Protein AF-0000000068140522 (afdb_homodimer)

Radius of gyration: 23.87 Å; Cα contacts (8 Å, |Δi|>4): 760; chains: 2; bounding box: 73×84×57 Å

Structure (mmCIF, N/CA/C/O backbone):
data_AF-0000000068140522-model_v1
#
loop_
_entity.id
_entity.type
_entity.pdbx_description
1 polymer 'Lipocalin/cytosolic fatty-acid binding domain-containing protein'
#
loop_
_atom_site.group_PDB
_atom_site.id
_atom_site.type_symbol
_atom_site.label_atom_id
_atom_site.label_alt_id
_atom_site.label_comp_id
_atom_site.label_asym_id
_atom_site.label_entity_id
_atom_site.label_seq_id
_atom_site.pdbx_PDB_ins_code
_atom_site.Cartn_x
_atom_site.Cartn_y
_atom_site.Cartn_z
_atom_site.occupancy
_atom_site.B_iso_or_equiv
_atom_site.auth_seq_id
_atom_site.auth_comp_id
_atom_site.auth_asym_id
_atom_site.auth_atom_id
_atom_site.pdbx_PDB_model_num
ATOM 1 N N . MET A 1 1 ? 45.125 28.578 33.656 1 30.78 1 MET A N 1
ATOM 2 C CA . MET A 1 1 ? 43.656 28.406 33.562 1 30.78 1 MET A CA 1
ATOM 3 C C . MET A 1 1 ? 43.281 27.953 32.156 1 30.78 1 MET A C 1
ATOM 5 O O . MET A 1 1 ? 43.344 28.734 31.203 1 30.78 1 MET A O 1
ATOM 9 N N . GLN A 1 2 ? 43.562 26.703 31.703 1 34.25 2 GLN A N 1
ATOM 10 C CA . GLN A 1 2 ? 43.406 26.047 30.422 1 34.25 2 GLN A CA 1
ATOM 11 C C . GLN A 1 2 ? 41.938 25.938 30.016 1 34.25 2 GLN A C 1
ATOM 13 O O . GLN A 1 2 ? 41.125 25.422 30.781 1 34.25 2 GLN A O 1
ATOM 18 N N . CYS A 1 3 ? 41.375 26.875 29.25 1 32.59 3 CYS A N 1
ATOM 19 C CA . CYS A 1 3 ? 40.062 27.016 28.641 1 32.59 3 CYS A CA 1
ATOM 20 C C . CYS A 1 3 ? 39.656 25.734 27.906 1 32.59 3 CYS A C 1
ATOM 22 O O . CYS A 1 3 ? 40.25 25.391 26.891 1 32.59 3 CYS A O 1
ATOM 24 N N . LEU A 1 4 ? 39.344 24.672 28.578 1 36.41 4 LEU A N 1
ATOM 25 C CA . LEU A 1 4 ? 38.688 23.5 28 1 36.41 4 LEU A CA 1
ATOM 26 C C . LEU A 1 4 ? 37.5 23.891 27.141 1 36.41 4 LEU A C 1
ATOM 28 O O . LEU A 1 4 ? 36.5 24.359 27.656 1 36.41 4 LEU A O 1
ATOM 32 N N . LEU A 1 5 ? 37.688 24.438 25.969 1 33.53 5 LEU A N 1
ATOM 33 C CA . LEU A 1 5 ? 36.656 24.656 24.953 1 33.53 5 LEU A CA 1
ATOM 34 C C . LEU A 1 5 ? 35.844 23.391 24.734 1 33.53 5 LEU A C 1
ATOM 36 O O . LEU A 1 5 ? 36.344 22.375 24.234 1 33.53 5 LEU A O 1
ATOM 40 N N . LEU A 1 6 ? 35.125 22.906 25.688 1 35.41 6 LEU A N 1
ATOM 41 C CA . LEU A 1 6 ? 34.094 21.922 25.406 1 35.41 6 LEU A CA 1
ATOM 42 C C . LEU A 1 6 ? 33.281 22.312 24.188 1 35.41 6 LEU A C 1
ATOM 44 O O . LEU A 1 6 ? 32.531 23.297 24.219 1 35.41 6 LEU A O 1
ATOM 48 N N . THR A 1 7 ? 33.781 22.203 23 1 33.88 7 THR A N 1
ATOM 49 C CA . THR A 1 7 ? 32.969 22.234 21.766 1 33.88 7 THR A CA 1
ATOM 50 C C . THR A 1 7 ? 31.766 21.328 21.875 1 33.88 7 THR A C 1
ATOM 52 O O . THR A 1 7 ? 31.906 20.109 21.938 1 33.88 7 THR A O 1
ATOM 55 N N . LEU A 1 8 ? 30.844 21.688 22.766 1 36.38 8 LEU A N 1
ATOM 56 C CA . LEU A 1 8 ? 29.547 21.031 22.625 1 36.38 8 LEU A CA 1
ATOM 57 C C . LEU A 1 8 ? 29.141 20.922 21.172 1 36.38 8 LEU A C 1
ATOM 59 O O . LEU A 1 8 ? 28.891 21.938 20.5 1 36.38 8 LEU A O 1
ATOM 63 N N . GLY A 1 9 ? 29.75 20.047 20.391 1 33.78 9 GLY A N 1
ATOM 64 C CA . GLY A 1 9 ? 29.203 19.719 19.094 1 33.78 9 GLY A CA 1
ATOM 65 C C . GLY A 1 9 ? 27.688 19.656 19.078 1 33.78 9 GLY A C 1
ATOM 66 O O . GLY A 1 9 ? 27.094 18.766 19.703 1 33.78 9 GLY A O 1
ATOM 67 N N . VAL A 1 10 ? 26.984 20.75 19.125 1 36.78 10 VAL A N 1
ATOM 68 C CA . VAL A 1 10 ? 25.547 20.75 18.875 1 36.78 10 VAL A CA 1
ATOM 69 C C . VAL A 1 10 ? 25.234 19.797 17.703 1 36.78 10 VAL A C 1
ATOM 71 O O . VAL A 1 10 ? 25.641 20.047 16.578 1 36.78 10 VAL A O 1
ATOM 74 N N . ALA A 1 11 ? 25.344 18.594 17.891 1 35.19 11 ALA A N 1
ATOM 75 C CA . ALA A 1 11 ? 24.781 17.703 16.891 1 35.19 11 ALA A CA 1
ATOM 76 C C . ALA A 1 11 ? 23.438 18.219 16.375 1 35.19 11 ALA A C 1
ATOM 78 O O . ALA A 1 11 ? 22.453 18.266 17.125 1 35.19 11 ALA A O 1
ATOM 79 N N . LEU A 1 12 ? 23.406 19.234 15.523 1 35 12 LEU A N 1
ATOM 80 C CA . LEU A 1 12 ? 22.203 19.547 14.758 1 35 12 LEU A CA 1
ATOM 81 C C . LEU A 1 12 ? 21.516 18.281 14.281 1 35 12 LEU A C 1
ATOM 83 O O . LEU A 1 12 ? 22.094 17.531 13.477 1 35 12 LEU A O 1
ATOM 87 N N . ILE A 1 13 ? 21.141 17.547 15.141 1 35.38 13 ILE A N 1
ATOM 88 C CA . ILE A 1 13 ? 20.281 16.422 14.742 1 35.38 13 ILE A CA 1
ATOM 89 C C . ILE A 1 13 ? 19.469 16.828 13.516 1 35.38 13 ILE A C 1
ATOM 91 O O . ILE A 1 13 ? 18.594 17.688 13.602 1 35.38 13 ILE A O 1
ATOM 95 N N . CYS A 1 14 ? 20.125 17.031 12.312 1 36.78 14 CYS A N 1
ATOM 96 C CA . CYS A 1 14 ? 19.547 17.266 10.992 1 36.78 14 CYS A CA 1
ATOM 97 C C . CYS A 1 14 ? 18.328 16.375 10.75 1 36.78 14 CYS A C 1
ATOM 99 O O . CYS A 1 14 ? 18.469 15.164 10.555 1 36.78 14 CYS A O 1
ATOM 101 N N . GLY A 1 15 ? 17.391 16.297 11.539 1 38.5 15 GLY A N 1
ATOM 102 C CA . GLY A 1 15 ? 16.172 15.664 11.055 1 38.5 15 GLY A CA 1
ATOM 103 C C . GLY A 1 15 ? 16.016 15.734 9.555 1 38.5 15 GLY A C 1
ATOM 104 O O . GLY A 1 15 ? 16.891 16.266 8.859 1 38.5 15 GLY A O 1
ATOM 105 N N . ILE A 1 16 ? 15.133 14.875 8.805 1 44.62 16 ILE A N 1
ATOM 106 C CA . ILE A 1 16 ? 14.914 14.992 7.371 1 44.62 16 ILE A CA 1
ATOM 107 C C . ILE A 1 16 ? 14.93 16.469 6.965 1 44.62 16 ILE A C 1
ATOM 109 O O . ILE A 1 16 ? 13.945 17.172 7.148 1 44.62 16 ILE A O 1
ATOM 113 N N . TRP A 1 17 ? 15.805 17.391 7.473 1 44.22 17 TRP A N 1
ATOM 114 C CA . TRP A 1 17 ? 16.094 18.812 7.316 1 44.22 17 TRP A CA 1
ATOM 115 C C . TRP A 1 17 ? 15.688 19.297 5.926 1 44.22 17 TRP A C 1
ATOM 117 O O . TRP A 1 17 ? 15.297 20.453 5.754 1 44.22 17 TRP A O 1
ATOM 127 N N . ALA A 1 18 ? 16.297 18.688 4.898 1 46.59 18 ALA A N 1
ATOM 128 C CA . ALA A 1 18 ? 16.281 19.312 3.574 1 46.59 18 ALA A CA 1
ATOM 129 C C . ALA A 1 18 ? 14.875 19.344 2.994 1 46.59 18 ALA A C 1
ATOM 131 O O . ALA A 1 18 ? 14.586 18.656 2.008 1 46.59 18 ALA A O 1
ATOM 132 N N . ILE A 1 19 ? 13.812 18.734 3.611 1 47.41 19 ILE A N 1
ATOM 133 C CA . ILE A 1 19 ? 12.617 19.141 2.887 1 47.41 19 ILE A CA 1
ATOM 134 C C . ILE A 1 19 ? 12.664 20.641 2.586 1 47.41 19 ILE A C 1
ATOM 136 O O . ILE A 1 19 ? 12.438 21.453 3.475 1 47.41 19 ILE A O 1
ATOM 140 N N . ASP A 1 20 ? 13.961 21.109 2.137 1 43.31 20 ASP A N 1
ATOM 141 C CA . ASP A 1 20 ? 13.984 22.484 1.669 1 43.31 20 ASP A CA 1
ATOM 142 C C . ASP A 1 20 ? 12.656 22.875 1.021 1 43.31 20 ASP A C 1
ATOM 144 O O . ASP A 1 20 ? 12.086 22.094 0.249 1 43.31 20 ASP A O 1
ATOM 148 N N . SER A 1 21 ? 11.922 23.609 1.729 1 41.91 21 SER A N 1
ATOM 149 C CA . SER A 1 21 ? 10.68 24.188 1.227 1 41.91 21 SER A CA 1
ATOM 150 C C . SER A 1 21 ? 10.766 24.453 -0.273 1 41.91 21 SER A C 1
ATOM 152 O O . SER A 1 21 ? 11.555 25.281 -0.721 1 41.91 21 SER A O 1
ATOM 154 N N . PRO A 1 22 ? 10.75 23.594 -1.212 1 37.22 22 PRO A N 1
ATOM 155 C CA . PRO A 1 22 ? 10.719 24.25 -2.521 1 37.22 22 PRO A CA 1
ATOM 156 C C . PRO A 1 22 ? 10.078 25.641 -2.467 1 37.22 22 PRO A C 1
ATOM 158 O O . PRO A 1 22 ? 9.312 25.938 -1.547 1 37.22 22 PRO A O 1
ATOM 161 N N . GLN A 1 23 ? 10.445 26.547 -3.541 1 38.31 23 GLN A N 1
ATOM 162 C CA . GLN A 1 23 ? 10.031 27.922 -3.75 1 38.31 23 GLN A CA 1
ATOM 163 C C . GLN A 1 23 ? 8.586 28.141 -3.312 1 38.31 23 GLN A C 1
ATOM 165 O O . GLN A 1 23 ? 8.289 29.062 -2.553 1 38.31 23 GLN A O 1
ATOM 170 N N . THR A 1 24 ? 7.617 27.922 -4.398 1 37.47 24 THR A N 1
ATOM 171 C CA . THR A 1 24 ? 6.316 28.578 -4.465 1 37.47 24 THR A CA 1
ATOM 172 C C . THR A 1 24 ? 5.391 28.047 -3.367 1 37.47 24 THR A C 1
ATOM 174 O O . THR A 1 24 ? 4.488 27.266 -3.637 1 37.47 24 THR A O 1
ATOM 177 N N . MET A 1 25 ? 5.867 27.297 -2.523 1 46.06 25 MET A N 1
ATOM 178 C CA . MET A 1 25 ? 4.938 26.844 -1.49 1 46.06 25 MET A CA 1
ATOM 179 C C . MET A 1 25 ? 4.16 28.031 -0.913 1 46.06 25 MET A C 1
ATOM 181 O O . MET A 1 25 ? 4.738 28.891 -0.252 1 46.06 25 MET A O 1
ATOM 185 N N . GLN A 1 26 ? 3.416 28.531 -1.684 1 46.69 26 GLN A N 1
ATOM 186 C CA . GLN A 1 26 ? 2.545 29.609 -1.209 1 46.69 26 GLN A CA 1
ATOM 187 C C . GLN A 1 26 ? 2.102 29.359 0.23 1 46.69 26 GLN A C 1
ATOM 189 O O . GLN A 1 26 ? 1.994 28.203 0.663 1 46.69 26 GLN A O 1
ATOM 194 N N . ASP A 1 27 ? 2.346 30.25 1.109 1 52.75 27 ASP A N 1
ATOM 195 C CA . ASP A 1 27 ? 1.835 30.344 2.475 1 52.75 27 ASP A CA 1
ATOM 196 C C . ASP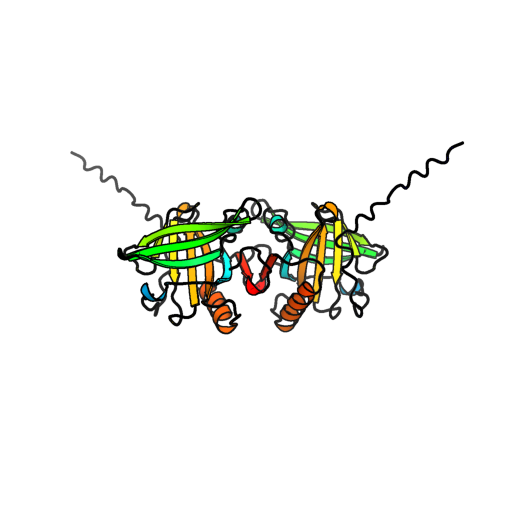 A 1 27 ? 0.508 29.594 2.615 1 52.75 27 ASP A C 1
ATOM 198 O O . ASP A 1 27 ? -0.457 29.906 1.909 1 52.75 27 ASP A O 1
ATOM 202 N N . VAL A 1 28 ? 0.642 28.234 2.908 1 58.88 28 VAL A N 1
ATOM 203 C CA . VAL A 1 28 ? -0.628 27.609 3.258 1 58.88 28 VAL A CA 1
ATOM 204 C C . VAL A 1 28 ? -1.441 28.547 4.145 1 58.88 28 VAL A C 1
ATOM 206 O O . VAL A 1 28 ? -0.949 29.016 5.168 1 58.88 28 VAL A O 1
ATOM 209 N N . GLU A 1 29 ? -2.412 29.188 3.535 1 70.56 29 GLU A N 1
ATOM 210 C CA . GLU A 1 29 ? -3.322 29.953 4.383 1 70.56 29 GLU A CA 1
ATOM 211 C C . GLU A 1 29 ? -4.074 29.031 5.344 1 70.56 29 GLU A C 1
ATOM 213 O O . GLU A 1 29 ? -4.984 28.312 4.938 1 70.56 29 GLU A O 1
ATOM 218 N N . LEU A 1 30 ? -3.734 29.031 6.629 1 76.38 30 LEU A N 1
ATOM 219 C CA . LEU A 1 30 ? -4.203 28.109 7.664 1 76.38 30 LEU A CA 1
ATOM 220 C C . LEU A 1 30 ? -5.727 28.094 7.715 1 76.38 30 LEU A C 1
ATOM 222 O O . LEU A 1 30 ? -6.328 27.016 7.82 1 76.38 30 LEU A O 1
ATOM 226 N N . PRO A 1 31 ? -6.34 29.297 7.48 1 75.94 31 PRO A N 1
ATOM 227 C CA . PRO A 1 31 ? -7.801 29.25 7.605 1 75.94 31 PRO A CA 1
ATOM 228 C C . PRO A 1 31 ? -8.461 28.422 6.512 1 75.94 31 PRO A C 1
ATOM 230 O O . PRO A 1 31 ? -9.539 27.859 6.723 1 75.94 31 PRO A O 1
ATOM 233 N N . LYS A 1 32 ? -7.832 28.25 5.426 1 81.31 32 LYS A N 1
ATOM 234 C CA . LYS A 1 32 ? -8.422 27.516 4.312 1 81.31 32 LYS A CA 1
ATOM 235 C C . LYS A 1 32 ? -8.312 26 4.539 1 81.31 32 LYS A C 1
ATOM 237 O O . LYS A 1 32 ? -8.969 25.219 3.85 1 81.31 32 LYS A O 1
ATOM 242 N N . LEU A 1 33 ? -7.625 25.609 5.559 1 87.44 33 LEU A N 1
ATOM 243 C CA . LEU A 1 33 ? -7.398 24.188 5.836 1 87.44 33 LEU A CA 1
ATOM 244 C C . LEU A 1 33 ? -8.547 23.609 6.648 1 87.44 33 LEU A C 1
ATOM 246 O O . LEU A 1 33 ? -8.711 22.391 6.719 1 87.44 33 LEU A O 1
ATOM 250 N N . ALA A 1 34 ? -9.336 24.516 7.129 1 91.25 34 ALA A N 1
ATOM 251 C CA . ALA A 1 34 ? -10.398 24.062 8.031 1 91.25 34 ALA A CA 1
ATOM 252 C C . ALA A 1 34 ? -11.43 23.219 7.285 1 91.25 34 ALA A C 1
ATOM 254 O O . ALA A 1 34 ? -11.828 23.562 6.172 1 91.25 34 ALA A O 1
ATOM 255 N N . GLY A 1 35 ? -11.875 22.141 7.977 1 92.5 35 GLY A N 1
ATOM 256 C CA . GLY A 1 35 ? -12.969 21.359 7.426 1 92.5 35 GLY A CA 1
ATOM 257 C C . GLY A 1 35 ? -12.602 19.906 7.195 1 92.5 35 GLY A C 1
ATOM 258 O O . GLY A 1 35 ? -11.656 19.391 7.801 1 92.5 35 GLY A O 1
ATOM 259 N N . THR A 1 36 ? -13.445 19.297 6.398 1 93.69 36 THR A N 1
ATOM 260 C CA . THR A 1 36 ? -13.352 17.859 6.176 1 93.69 36 THR A CA 1
ATOM 261 C C . THR A 1 36 ? -12.344 17.547 5.074 1 93.69 36 THR A C 1
ATOM 263 O O . THR A 1 36 ? -12.266 18.266 4.074 1 93.69 36 THR A O 1
ATOM 266 N N . TRP A 1 37 ? -11.672 16.484 5.289 1 93.5 37 TRP A N 1
ATOM 267 C CA . TRP A 1 37 ? -10.688 16 4.324 1 93.5 37 TRP A CA 1
ATOM 268 C C . TRP A 1 37 ? -10.805 14.492 4.133 1 93.5 37 TRP A C 1
ATOM 270 O O . TRP A 1 37 ? -11.328 13.789 5 1 93.5 37 TRP A O 1
ATOM 280 N N . HIS A 1 38 ? -10.328 14 2.969 1 94.88 38 HIS A N 1
ATOM 281 C CA . HIS A 1 38 ? -10.312 12.586 2.631 1 94.88 38 HIS A CA 1
ATOM 282 C C . HIS A 1 38 ? -8.93 12.141 2.184 1 94.88 38 HIS A C 1
ATOM 284 O O . HIS A 1 38 ? -8.312 12.773 1.321 1 94.88 38 HIS A O 1
ATOM 290 N N . SER A 1 39 ? -8.453 11.062 2.775 1 95.38 39 SER A N 1
ATOM 291 C CA . SER A 1 39 ? -7.176 10.492 2.352 1 95.38 39 SER A CA 1
ATOM 292 C C . SER A 1 39 ? -7.312 9.75 1.03 1 95.38 39 SER A C 1
ATOM 294 O O . SER A 1 39 ? -8.102 8.805 0.922 1 95.38 39 SER A O 1
ATOM 296 N N . MET A 1 40 ? -6.531 10.156 0.05 1 96 40 MET A N 1
ATOM 297 C CA . MET A 1 40 ? -6.676 9.594 -1.289 1 96 40 MET A CA 1
ATOM 298 C C . MET A 1 40 ? -5.516 8.656 -1.619 1 96 40 MET A C 1
ATOM 300 O O . MET A 1 40 ? -5.672 7.711 -2.391 1 96 40 MET A O 1
ATOM 304 N N . ALA A 1 41 ? -4.352 8.906 -1.08 1 97.06 41 ALA A N 1
ATOM 305 C CA . ALA A 1 41 ? -3.145 8.094 -1.241 1 97.06 41 ALA A CA 1
ATOM 306 C C . ALA A 1 41 ? -2.178 8.32 -0.082 1 97.06 41 ALA A C 1
ATOM 308 O O . ALA A 1 41 ? -2.271 9.32 0.629 1 97.06 41 ALA A O 1
ATOM 309 N N . MET A 1 42 ? -1.27 7.383 0.119 1 97.44 42 MET A N 1
ATOM 310 C CA . MET A 1 42 ? -0.25 7.484 1.159 1 97.44 42 MET A CA 1
ATOM 311 C C . MET A 1 42 ? 1.07 6.883 0.688 1 97.44 42 MET A C 1
ATOM 313 O O . MET A 1 42 ? 1.086 6.012 -0.183 1 97.44 42 MET A O 1
ATOM 317 N N . ALA A 1 43 ? 2.107 7.363 1.257 1 97.56 43 ALA A N 1
ATOM 318 C CA . ALA A 1 43 ? 3.443 6.844 0.974 1 97.56 43 ALA A CA 1
ATOM 319 C C . ALA A 1 43 ? 4.332 6.906 2.213 1 97.56 43 ALA A C 1
ATOM 321 O O . ALA A 1 43 ? 4.105 7.727 3.105 1 97.56 43 ALA A O 1
ATOM 322 N N . ALA A 1 44 ? 5.258 6.035 2.275 1 97 44 ALA A N 1
ATOM 323 C CA . ALA A 1 44 ? 6.148 6.035 3.432 1 97 44 ALA A CA 1
ATOM 324 C C . ALA A 1 44 ? 7.551 5.57 3.043 1 97 44 ALA A C 1
ATOM 326 O O . ALA A 1 44 ? 7.715 4.824 2.074 1 97 44 ALA A O 1
ATOM 327 N N . SER A 1 45 ? 8.484 5.973 3.877 1 95.25 45 SER A N 1
ATOM 328 C CA . SER A 1 45 ? 9.891 5.684 3.619 1 95.25 45 SER A CA 1
ATOM 329 C C . SER A 1 45 ? 10.266 4.285 4.094 1 95.25 45 SER A C 1
ATOM 331 O O . SER A 1 45 ? 11.305 3.752 3.711 1 95.25 45 SER A O 1
ATOM 333 N N . ASP A 1 46 ? 9.391 3.795 4.992 1 92.69 46 ASP A N 1
ATOM 334 C CA . ASP A 1 46 ? 9.703 2.512 5.609 1 92.69 46 ASP A CA 1
ATOM 335 C C . ASP A 1 46 ? 8.438 1.702 5.875 1 92.69 46 ASP A C 1
ATOM 337 O O . ASP A 1 46 ? 7.395 2.268 6.211 1 92.69 46 ASP A O 1
ATOM 341 N N . PHE A 1 47 ? 8.609 0.386 5.836 1 92.56 47 PHE A N 1
ATOM 342 C CA . PHE A 1 47 ? 7.457 -0.482 6.051 1 92.56 47 PHE A CA 1
ATOM 343 C C . PHE A 1 47 ? 7.023 -0.454 7.512 1 92.56 47 PHE A C 1
ATOM 345 O O . PHE A 1 47 ? 5.883 -0.801 7.832 1 92.56 47 PHE A O 1
ATOM 352 N N . SER A 1 48 ? 7.961 -0.066 8.406 1 91.94 48 SER A N 1
ATOM 353 C CA . SER A 1 48 ? 7.602 0.024 9.82 1 91.94 48 SER A CA 1
ATOM 354 C C . SER A 1 48 ? 6.465 1.017 10.039 1 91.94 48 SER A C 1
ATOM 356 O O . SER A 1 48 ? 5.77 0.956 11.055 1 91.94 48 SER A O 1
ATOM 358 N N . LEU A 1 49 ? 6.238 1.923 9.125 1 95 49 LEU A N 1
ATOM 359 C CA . LEU A 1 49 ? 5.203 2.947 9.227 1 95 49 LEU A CA 1
ATOM 360 C C . LEU A 1 49 ? 3.846 2.391 8.805 1 95 49 LEU A C 1
ATOM 362 O O . LEU A 1 49 ? 2.871 3.137 8.695 1 95 49 LEU A O 1
ATOM 366 N N . LEU A 1 50 ? 3.756 1.061 8.602 1 94.62 50 LEU A N 1
ATOM 367 C CA . LEU A 1 50 ? 2.504 0.411 8.227 1 94.62 50 LEU A CA 1
ATOM 368 C C . LEU A 1 50 ? 2.305 -0.876 9.016 1 94.62 50 LEU A C 1
ATOM 370 O O . LEU A 1 50 ? 1.201 -1.428 9.047 1 94.62 50 LEU A O 1
ATOM 374 N N . GLU A 1 51 ? 3.219 -1.379 9.68 1 92.5 51 GLU A N 1
ATOM 375 C CA . GLU A 1 51 ? 3.271 -2.734 10.227 1 92.5 51 GLU A CA 1
ATOM 376 C C . GLU A 1 51 ? 2.383 -2.873 11.453 1 92.5 51 GLU A C 1
ATOM 378 O O . GLU A 1 51 ? 1.905 -3.967 11.766 1 92.5 51 GLU A O 1
ATOM 383 N N . THR A 1 52 ? 2.229 -1.812 12.172 1 90.38 52 THR A N 1
ATOM 384 C CA . THR A 1 52 ? 1.4 -1.896 13.367 1 90.38 52 THR A CA 1
ATOM 385 C C . THR A 1 52 ? 0.073 -1.172 13.156 1 90.38 52 THR A C 1
ATOM 387 O O . THR A 1 52 ? -0.042 -0.319 12.273 1 90.38 52 THR A O 1
ATOM 390 N N . LYS A 1 53 ? -0.85 -1.479 13.969 1 87.31 53 LYS A N 1
ATOM 391 C CA . LYS A 1 53 ? -2.182 -0.891 13.852 1 87.31 53 LYS A CA 1
ATOM 392 C C . LYS A 1 53 ? -2.146 0.607 14.141 1 87.31 53 LYS A C 1
ATOM 394 O O . LYS A 1 53 ? -3.027 1.35 13.703 1 87.31 53 LYS A O 1
ATOM 399 N N . GLU A 1 54 ? -1.18 1.04 14.852 1 87.56 54 GLU A N 1
ATOM 400 C CA . GLU A 1 54 ? -1.077 2.443 15.242 1 87.56 54 GLU A CA 1
ATOM 401 C C . GLU A 1 54 ? -0.169 3.217 14.289 1 87.56 54 GLU A C 1
ATOM 403 O O . GLU A 1 54 ? 0.04 4.418 14.469 1 87.56 54 GLU A O 1
ATOM 408 N N . ALA A 1 55 ? 0.32 2.514 13.297 1 92.81 55 ALA A N 1
ATOM 409 C CA . ALA A 1 55 ? 1.305 3.117 12.406 1 92.81 55 ALA A CA 1
ATOM 410 C C . ALA A 1 55 ? 0.677 4.227 11.562 1 92.81 55 ALA A C 1
ATOM 412 O O . ALA A 1 55 ? -0.529 4.211 11.305 1 92.81 55 ALA A O 1
ATOM 413 N N . PRO A 1 56 ? 1.502 5.203 11.102 1 93.94 56 PRO A N 1
ATOM 414 C CA . PRO A 1 56 ? 1.04 6.391 10.383 1 93.94 56 PRO A CA 1
ATOM 415 C C . PRO A 1 56 ? 0.24 6.051 9.125 1 93.94 56 PRO A C 1
ATOM 417 O O . PRO A 1 56 ? -0.694 6.773 8.773 1 93.94 56 PRO A O 1
ATOM 420 N N . LEU A 1 57 ? 0.536 4.926 8.477 1 94.81 57 LEU A N 1
ATOM 421 C CA . LEU A 1 57 ? -0.161 4.578 7.246 1 94.81 57 LEU A CA 1
ATOM 422 C C . LEU A 1 57 ? -1.465 3.848 7.547 1 94.81 57 LEU A C 1
ATOM 424 O O . LEU A 1 57 ? -2.186 3.451 6.629 1 94.81 57 LEU A O 1
ATOM 428 N N . ARG A 1 58 ? -1.728 3.682 8.828 1 92.94 58 ARG A N 1
ATOM 429 C CA . ARG A 1 58 ? -2.982 3.064 9.242 1 92.94 58 ARG A CA 1
ATOM 430 C C . ARG A 1 58 ? -3.955 4.113 9.773 1 92.94 58 ARG A C 1
ATOM 432 O O . ARG A 1 58 ? -5.027 3.771 10.281 1 92.94 58 ARG A O 1
ATOM 439 N N . ILE A 1 59 ? -3.58 5.367 9.602 1 93.5 59 ILE A N 1
ATOM 440 C CA . ILE A 1 59 ? -4.367 6.48 10.125 1 93.5 59 ILE A CA 1
ATOM 441 C C . ILE A 1 59 ? -4.891 7.324 8.961 1 93.5 59 ILE A C 1
ATOM 443 O O . ILE A 1 59 ? -4.148 7.641 8.031 1 93.5 59 ILE A O 1
ATOM 447 N N . TYR A 1 60 ? -6.172 7.73 9.109 1 95.44 60 TYR A N 1
ATOM 448 C CA . TYR A 1 60 ? -6.797 8.562 8.094 1 95.44 60 TYR A CA 1
ATOM 449 C C . TYR A 1 60 ? -7.23 9.906 8.68 1 95.44 60 TYR A C 1
ATOM 451 O O . TYR A 1 60 ? -8.039 9.953 9.609 1 95.44 60 TYR A O 1
ATOM 459 N N . ILE A 1 61 ? -6.703 10.969 8.102 1 94.81 61 ILE A N 1
ATOM 460 C CA . ILE A 1 61 ? -7.062 12.305 8.562 1 94.81 61 ILE A CA 1
ATOM 461 C C . ILE A 1 61 ? -8.461 12.664 8.062 1 94.81 61 ILE A C 1
ATOM 463 O O . ILE A 1 61 ? -8.758 12.523 6.875 1 94.81 61 ILE A O 1
ATOM 467 N N . SER A 1 62 ? -9.312 13.102 8.961 1 95.5 62 SER A N 1
ATOM 468 C CA . SER A 1 62 ? -10.703 13.352 8.594 1 95.5 62 SER A CA 1
ATOM 469 C C . SER A 1 62 ? -11.008 14.844 8.586 1 95.5 62 SER A C 1
ATOM 471 O O . SER A 1 62 ? -11.914 15.297 7.883 1 95.5 62 SER A O 1
ATOM 473 N N . SER A 1 63 ? -10.273 15.602 9.406 1 95.38 63 SER A N 1
ATOM 474 C CA . SER A 1 63 ? -10.516 17.047 9.391 1 95.38 63 SER A CA 1
ATOM 475 C C . SER A 1 63 ? -9.336 17.812 9.977 1 95.38 63 SER A C 1
ATOM 477 O O . SER A 1 63 ? -8.547 17.25 10.75 1 95.38 63 SER A O 1
ATOM 479 N N . LEU A 1 64 ? -9.195 19.016 9.547 1 93.88 64 LEU A N 1
ATOM 480 C CA . LEU A 1 64 ? -8.242 19.984 10.07 1 93.88 64 LEU A CA 1
ATOM 481 C C . LEU A 1 64 ? -8.961 21.234 10.555 1 93.88 64 LEU A C 1
ATOM 483 O O . LEU A 1 64 ? -9.906 21.703 9.914 1 93.88 64 LEU A O 1
ATOM 487 N N . GLN A 1 65 ? -8.508 21.719 11.711 1 94.81 65 GLN A N 1
ATOM 488 C CA . GLN A 1 65 ? -9.094 22.953 12.258 1 94.81 65 GLN A CA 1
ATOM 489 C C . GLN A 1 65 ? -8.023 23.844 12.883 1 94.81 65 GLN A C 1
ATOM 491 O O . GLN A 1 65 ? -7.535 23.562 13.977 1 94.81 65 GLN A O 1
ATOM 496 N N . PRO A 1 66 ? -7.715 24.938 12.188 1 92.62 66 PRO A N 1
ATOM 497 C CA . PRO A 1 66 ? -6.801 25.891 12.82 1 92.62 66 PRO A CA 1
ATOM 498 C C . PRO A 1 66 ? -7.379 26.5 14.102 1 92.62 66 PRO A C 1
ATOM 500 O O . PRO A 1 66 ? -8.586 26.75 14.18 1 92.62 66 PRO A O 1
ATOM 503 N N . THR A 1 67 ? -6.508 26.688 15.07 1 94.06 67 THR A N 1
ATOM 504 C CA . THR A 1 67 ? -6.926 27.312 16.328 1 94.06 67 THR A CA 1
ATOM 505 C C . THR A 1 67 ? -6.605 28.797 16.328 1 94.06 67 THR A C 1
ATOM 507 O O . THR A 1 67 ? -5.781 29.266 15.531 1 94.06 67 THR A O 1
ATOM 510 N N . PRO A 1 68 ? -7.234 29.547 17.281 1 91.94 68 PRO A N 1
ATOM 511 C CA . PRO A 1 68 ? -6.961 30.969 17.375 1 91.94 68 PRO A CA 1
ATOM 512 C C . PRO A 1 68 ? -5.496 31.281 17.672 1 91.94 68 PRO A C 1
ATOM 514 O O . PRO A 1 68 ? -4.984 32.344 17.281 1 91.94 68 PRO A O 1
ATOM 517 N N . GLU A 1 69 ? -4.719 30.406 18.359 1 92.75 69 GLU A N 1
ATOM 518 C CA . GLU A 1 69 ? -3.326 30.609 18.75 1 92.75 69 GLU A CA 1
ATOM 519 C C . GLU A 1 69 ? -2.377 30.312 17.594 1 92.75 69 GLU A C 1
ATOM 521 O O . GLU A 1 69 ? -1.168 30.516 17.703 1 92.75 69 GLU A O 1
ATOM 526 N N . GLY A 1 70 ? -2.93 29.781 16.469 1 90.69 70 GLY A N 1
ATOM 527 C CA . GLY A 1 70 ? -2.096 29.484 15.32 1 90.69 70 GLY A CA 1
ATOM 528 C C . GLY A 1 70 ? -1.717 28.016 15.242 1 90.69 70 GLY A C 1
ATOM 529 O O . GLY A 1 70 ? -0.963 27.609 14.352 1 90.69 70 GLY A O 1
ATOM 530 N N . ASN A 1 71 ? -2.258 27.203 16.156 1 94.69 71 ASN A N 1
ATOM 531 C CA . ASN A 1 71 ? -2.047 25.766 16.125 1 94.69 71 ASN A CA 1
ATOM 532 C C . ASN A 1 71 ? -3.02 25.078 15.18 1 94.69 71 ASN A C 1
ATOM 534 O O . ASN A 1 71 ? -3.773 25.734 14.461 1 94.69 71 ASN A O 1
ATOM 538 N N . LEU A 1 72 ? -2.887 23.781 15.078 1 94.88 72 LEU A N 1
ATOM 539 C CA . LEU A 1 72 ? -3.744 22.984 14.195 1 94.88 72 LEU A CA 1
ATOM 540 C C . LEU A 1 72 ? -4.309 21.781 14.93 1 94.88 72 LEU A C 1
ATOM 542 O O . LEU A 1 72 ? -3.551 20.938 15.43 1 94.88 72 LEU A O 1
ATOM 546 N N . GLU A 1 73 ? -5.605 21.766 15.031 1 96.81 73 GLU A N 1
ATOM 547 C CA . GLU A 1 73 ? -6.27 20.562 15.516 1 96.81 73 GLU A CA 1
ATOM 548 C C . GLU A 1 73 ? -6.504 19.562 14.375 1 96.81 73 GLU A C 1
ATOM 550 O O . GLU A 1 73 ? -7.07 19.922 13.344 1 96.81 73 GLU A O 1
ATOM 555 N N . ILE A 1 74 ? -6.109 18.359 14.586 1 96.44 74 ILE A N 1
ATOM 556 C CA . ILE A 1 74 ? -6.211 17.312 13.57 1 96.44 74 ILE A CA 1
ATOM 557 C C . ILE A 1 74 ? -7.102 16.188 14.078 1 96.44 74 ILE A C 1
ATOM 559 O O . ILE A 1 74 ? -6.828 15.594 15.125 1 96.44 74 ILE A O 1
ATOM 563 N N . ALA A 1 75 ? -8.141 15.953 13.383 1 96.75 75 ALA A N 1
ATOM 564 C CA . ALA A 1 75 ? -8.961 14.781 13.664 1 96.75 75 ALA A CA 1
ATOM 565 C C . ALA A 1 75 ? -8.555 13.602 12.781 1 96.75 75 ALA A C 1
ATOM 567 O O . ALA A 1 75 ? -8.406 13.75 11.57 1 96.75 75 ALA A O 1
ATOM 568 N N . LEU A 1 76 ? -8.344 12.477 13.383 1 94.5 76 LEU A N 1
ATOM 569 C CA . LEU A 1 76 ? -7.918 11.297 12.641 1 94.5 76 LEU A CA 1
ATOM 570 C C . LEU A 1 76 ? -8.742 10.078 13.039 1 94.5 76 LEU A C 1
ATOM 572 O O . LEU A 1 76 ? -9.328 10.047 14.125 1 94.5 76 LEU A O 1
ATOM 576 N N . CYS A 1 77 ? -8.797 9.18 12.117 1 94.69 77 CYS A N 1
ATOM 577 C CA . CYS A 1 77 ? -9.547 7.945 12.297 1 94.69 77 CYS A CA 1
ATOM 578 C C . CYS A 1 77 ? -8.656 6.73 12.094 1 94.69 77 CYS A C 1
ATOM 580 O O . CYS A 1 77 ? -7.816 6.715 11.188 1 94.69 77 CYS A O 1
ATOM 582 N N . ARG A 1 78 ? -8.852 5.711 12.906 1 92.06 78 ARG A N 1
ATOM 583 C CA . ARG A 1 78 ? -8.109 4.461 12.75 1 92.06 78 ARG A CA 1
ATOM 584 C C . ARG A 1 78 ? -8.945 3.271 13.219 1 92.06 78 ARG A C 1
ATOM 586 O O . ARG A 1 78 ? -9.961 3.445 13.891 1 92.06 78 ARG A O 1
ATOM 593 N N . TRP A 1 79 ? -8.492 2.141 12.859 1 89.94 79 TRP A N 1
ATOM 594 C CA . TRP A 1 79 ? -9.141 0.903 13.273 1 89.94 79 TRP A CA 1
ATOM 595 C C . TRP A 1 79 ? -8.609 0.442 14.633 1 89.94 79 TRP A C 1
ATOM 597 O O . TRP A 1 79 ? -7.395 0.294 14.812 1 89.94 79 TRP A O 1
ATOM 607 N N . GLU A 1 80 ? -9.523 0.361 15.578 1 88.06 80 GLU A N 1
ATOM 608 C CA . GLU A 1 80 ? -9.18 -0.111 16.922 1 88.06 80 GLU A CA 1
ATOM 609 C C . GLU A 1 80 ? -10.312 -0.936 17.516 1 88.06 80 GLU A C 1
ATOM 611 O O . GLU A 1 80 ? -11.461 -0.489 17.562 1 88.06 80 GLU A O 1
ATOM 616 N N . SER A 1 81 ? -9.977 -2.109 18 1 88 81 SER A N 1
ATOM 617 C CA . SER A 1 81 ? -10.938 -2.969 18.688 1 88 81 SER A CA 1
ATOM 618 C C . SER A 1 81 ? -12.164 -3.236 17.828 1 88 81 SER A C 1
ATOM 620 O O . SER A 1 81 ? -13.297 -3.051 18.281 1 88 81 SER A O 1
ATOM 622 N N . ASN A 1 82 ? -12.031 -3.416 16.609 1 85.88 82 ASN A N 1
ATOM 623 C CA . ASN A 1 82 ? -13.039 -3.848 15.648 1 85.88 82 ASN A CA 1
ATOM 624 C C . ASN A 1 82 ? -14 -2.717 15.305 1 85.88 82 ASN A C 1
ATOM 626 O O . ASN A 1 82 ? -15.156 -2.967 14.945 1 85.88 82 ASN A O 1
ATOM 630 N N . GLN A 1 83 ? -13.516 -1.563 15.508 1 91.56 83 GLN A N 1
ATOM 631 C CA . GLN A 1 83 ? -14.305 -0.402 15.094 1 91.56 83 GLN A CA 1
ATOM 632 C C . GLN A 1 83 ? -13.398 0.751 14.68 1 91.56 83 GLN A C 1
ATOM 634 O O . GLN A 1 83 ? -12.211 0.769 15.008 1 91.56 83 GLN A O 1
ATOM 639 N N . CYS A 1 84 ? -13.961 1.66 13.953 1 92.69 84 CYS A N 1
ATOM 640 C CA . CYS A 1 84 ? -13.266 2.895 13.609 1 92.69 84 CYS A CA 1
ATOM 641 C C . CYS A 1 84 ? -13.375 3.914 14.734 1 92.69 84 CYS A C 1
ATOM 643 O O . CYS A 1 84 ? -14.477 4.262 15.156 1 92.69 84 CYS A O 1
ATOM 645 N N . VAL A 1 85 ? -12.289 4.332 15.195 1 93.88 85 VAL A N 1
ATOM 646 C CA . VAL A 1 85 ? -12.258 5.297 16.297 1 93.88 85 VAL A CA 1
ATOM 647 C C . VAL A 1 85 ? -11.648 6.609 15.812 1 93.88 85 VAL A C 1
ATOM 649 O O . VAL A 1 85 ? -10.719 6.609 15 1 93.88 85 VAL A O 1
ATOM 652 N N . GLU A 1 86 ? -12.234 7.645 16.312 1 93.12 86 GLU A N 1
ATOM 653 C CA . GLU A 1 86 ? -11.727 8.977 16 1 93.12 86 GLU A CA 1
ATOM 654 C C . GLU A 1 86 ? -10.93 9.555 17.172 1 93.12 86 GLU A C 1
ATOM 656 O O . GLU A 1 86 ? -11.297 9.367 18.328 1 93.12 86 GLU A O 1
ATOM 661 N N . GLU A 1 87 ? -9.906 10.18 16.828 1 93.44 87 GLU A N 1
ATOM 662 C CA . GLU A 1 87 ? -9.055 10.852 17.797 1 93.44 87 GLU A CA 1
ATOM 663 C C . GLU A 1 87 ? -8.633 12.234 17.312 1 93.44 87 GLU A C 1
ATOM 665 O O . GLU A 1 87 ? -8.555 12.477 16.109 1 93.44 87 GLU A O 1
ATOM 670 N N . LYS A 1 88 ? -8.492 13.109 18.281 1 95.31 88 LYS A N 1
ATOM 671 C CA . LYS A 1 88 ? -8.016 14.445 17.938 1 95.31 88 LYS A CA 1
ATOM 672 C C . LYS A 1 88 ? -6.648 14.719 18.578 1 95.31 88 LYS A C 1
ATOM 674 O O . LYS A 1 88 ? -6.41 14.352 19.734 1 95.31 88 LYS A O 1
ATOM 679 N N . ILE A 1 89 ? -5.805 15.297 17.766 1 95.94 89 ILE A N 1
ATOM 680 C CA . ILE A 1 89 ? -4.508 15.703 18.281 1 95.94 89 ILE A CA 1
ATOM 681 C C . ILE A 1 89 ? -4.262 17.172 17.953 1 95.94 89 ILE A C 1
ATOM 683 O O . ILE A 1 89 ? -4.918 17.734 17.078 1 95.94 89 ILE A O 1
ATOM 687 N N . ILE A 1 90 ? -3.354 17.812 18.75 1 96.5 90 ILE A N 1
ATOM 688 C CA . ILE A 1 90 ? -3.016 19.203 18.516 1 96.5 90 ILE A CA 1
ATOM 689 C C . ILE A 1 90 ? -1.595 19.312 17.969 1 96.5 90 ILE A C 1
ATOM 691 O O . ILE A 1 90 ? -0.66 18.734 18.531 1 96.5 90 ILE A O 1
ATOM 695 N N . ALA A 1 91 ? -1.515 19.922 16.844 1 96.12 91 ALA A N 1
ATOM 696 C CA . ALA A 1 91 ? -0.219 20.266 16.266 1 96.12 91 ALA A CA 1
ATOM 697 C C . ALA A 1 91 ? 0.147 21.719 16.562 1 96.12 91 ALA A C 1
ATOM 699 O O . ALA A 1 91 ? -0.575 22.641 16.188 1 96.12 91 ALA A O 1
ATOM 700 N N . GLU A 1 92 ? 1.298 21.922 17.188 1 96.44 92 GLU A N 1
ATOM 701 C CA . GLU A 1 92 ? 1.717 23.25 17.609 1 96.44 92 GLU A CA 1
ATOM 702 C C . GLU A 1 92 ? 2.492 23.969 16.516 1 96.44 92 GLU A C 1
ATOM 704 O O . GLU A 1 92 ? 3.406 23.391 15.914 1 96.44 92 GLU A O 1
ATOM 709 N N . LYS A 1 93 ? 2.1 25.125 16.312 1 92.62 93 LYS A N 1
ATOM 710 C CA . LYS A 1 93 ? 2.77 25.906 15.297 1 92.62 93 LYS A CA 1
ATOM 711 C C . LYS A 1 93 ? 4.246 26.109 15.625 1 92.62 93 LYS A C 1
ATOM 713 O O . LYS A 1 93 ? 4.633 26.094 16.797 1 92.62 93 LYS A O 1
ATOM 718 N N . THR A 1 94 ? 5.035 26.234 14.586 1 91.88 94 THR A N 1
ATOM 719 C CA . THR A 1 94 ? 6.449 26.562 14.711 1 91.88 94 THR A CA 1
ATOM 720 C C . THR A 1 94 ? 6.77 27.859 13.953 1 91.88 94 THR A C 1
ATOM 722 O O . THR A 1 94 ? 5.863 28.562 13.516 1 91.88 94 THR A O 1
ATOM 725 N N . GLU A 1 95 ? 8.133 28.203 13.93 1 87.56 95 GLU A N 1
ATOM 726 C CA . GLU A 1 95 ? 8.57 29.375 13.18 1 87.56 95 GLU A CA 1
ATOM 727 C C . GLU A 1 95 ? 8.375 29.172 11.68 1 87.56 95 GLU A C 1
ATOM 729 O O . GLU A 1 95 ? 8.227 30.141 10.938 1 87.56 95 GLU A O 1
ATOM 734 N N . ASN A 1 96 ? 8.359 27.953 11.297 1 85.31 96 ASN A N 1
ATOM 735 C CA . ASN A 1 96 ? 8.094 27.578 9.906 1 85.31 96 ASN A CA 1
ATOM 736 C C . ASN A 1 96 ? 6.602 27.375 9.656 1 85.31 96 ASN A C 1
ATOM 738 O O . ASN A 1 96 ? 5.992 26.484 10.242 1 85.31 96 ASN A O 1
ATOM 742 N N . PRO A 1 97 ? 5.969 28.109 8.773 1 82.56 97 PRO A N 1
ATOM 743 C CA . PRO A 1 97 ? 4.512 28.094 8.609 1 82.56 97 PRO A CA 1
ATOM 744 C C . PRO A 1 97 ? 4 26.75 8.078 1 82.56 97 PRO A C 1
ATOM 746 O O . PRO A 1 97 ? 2.811 26.453 8.195 1 82.56 97 PRO A O 1
ATOM 749 N N . ILE A 1 98 ? 4.832 25.984 7.547 1 85.12 98 ILE A N 1
ATOM 750 C CA . ILE A 1 98 ? 4.352 24.719 6.996 1 85.12 98 ILE A CA 1
ATOM 751 C C . ILE A 1 98 ? 4.648 23.578 7.973 1 85.12 98 ILE A C 1
ATOM 753 O O . ILE A 1 98 ? 4.312 22.422 7.707 1 85.12 98 ILE A O 1
ATOM 757 N N . GLU A 1 99 ? 5.305 23.906 9.016 1 90.75 99 GLU A N 1
ATOM 758 C CA . GLU A 1 99 ? 5.734 22.891 9.977 1 90.75 99 GLU A CA 1
ATOM 759 C C . GLU A 1 99 ? 4.977 23.031 11.289 1 90.75 99 GLU A C 1
ATOM 761 O O . GLU A 1 99 ? 4.805 24.141 11.805 1 90.75 99 GLU A O 1
ATOM 766 N N . PHE A 1 100 ? 4.566 21.938 11.836 1 93.25 100 PHE A N 1
ATOM 767 C CA . PHE A 1 100 ? 3.951 21.875 13.156 1 93.25 100 PHE A CA 1
ATOM 768 C C . PHE A 1 100 ? 4.602 20.781 14.008 1 93.25 100 PHE A C 1
ATOM 770 O O . PHE A 1 100 ? 5.09 19.781 13.477 1 93.25 100 PHE A O 1
ATOM 777 N N . LYS A 1 101 ? 4.648 20.969 15.273 1 95.19 101 LYS A N 1
ATOM 778 C CA . LYS A 1 101 ? 5.137 19.969 16.203 1 95.19 101 LYS A CA 1
ATOM 779 C C . LYS A 1 101 ? 3.984 19.141 16.781 1 95.19 101 LYS A C 1
ATOM 781 O O . LYS A 1 101 ? 2.938 19.688 17.125 1 95.19 101 LYS A O 1
ATOM 786 N N . ILE A 1 102 ? 4.234 17.875 16.766 1 95.69 102 ILE A N 1
ATOM 787 C CA . ILE A 1 102 ? 3.229 17 17.375 1 95.69 102 ILE A CA 1
ATOM 788 C C . ILE A 1 102 ? 3.9 16.016 18.328 1 95.69 102 ILE A C 1
ATOM 790 O O . ILE A 1 102 ? 5.125 15.875 18.312 1 95.69 102 ILE A O 1
ATOM 794 N N . ASN A 1 103 ? 3.045 15.547 19.25 1 91.56 103 ASN A N 1
ATOM 795 C CA . ASN A 1 103 ? 3.414 14.438 20.125 1 91.56 103 ASN A CA 1
ATOM 796 C C . ASN A 1 103 ? 2.461 13.258 19.969 1 91.56 103 ASN A C 1
ATOM 798 O O . ASN A 1 103 ? 1.574 13.055 20.797 1 91.56 103 ASN A O 1
ATOM 802 N N . TYR A 1 104 ? 2.664 12.562 18.953 1 88.38 104 TYR A N 1
ATOM 803 C CA . TYR A 1 104 ? 1.771 11.469 18.594 1 88.38 104 TYR A CA 1
ATOM 804 C C . TYR A 1 104 ? 2.562 10.258 18.109 1 88.38 104 TYR A C 1
ATOM 806 O O . TYR A 1 104 ? 3.201 10.312 17.047 1 88.38 104 TYR A O 1
ATOM 814 N N . LEU A 1 105 ? 2.439 9.172 18.875 1 83.06 105 LEU A N 1
ATOM 815 C CA . LEU A 1 105 ? 3.23 7.98 18.594 1 83.06 105 LEU A CA 1
ATOM 816 C C . LEU A 1 105 ? 4.715 8.32 18.5 1 83.06 105 LEU A C 1
ATOM 818 O O . LEU A 1 105 ? 5.301 8.828 19.453 1 83.06 105 LEU A O 1
ATOM 822 N N . ASP A 1 106 ? 5.414 7.98 17.375 1 84.81 106 ASP A N 1
ATOM 823 C CA . ASP A 1 106 ? 6.836 8.273 17.219 1 84.81 106 ASP A CA 1
ATOM 824 C C . ASP A 1 106 ? 7.039 9.508 16.344 1 84.81 106 ASP A C 1
ATOM 826 O O . ASP A 1 106 ? 8.172 9.953 16.141 1 84.81 106 ASP A O 1
ATOM 830 N N . GLU A 1 107 ? 5.961 10.031 15.859 1 85 107 GLU A N 1
ATOM 831 C CA . GLU A 1 107 ? 6.047 11.203 15 1 85 107 GLU A CA 1
ATOM 832 C C . GLU A 1 107 ? 6.051 12.492 15.82 1 85 107 GLU A C 1
ATOM 834 O O . GLU A 1 107 ? 5.277 12.625 16.766 1 85 107 GLU A O 1
ATOM 839 N N . ASN A 1 108 ? 6.953 13.359 15.383 1 89.25 108 ASN A N 1
ATOM 840 C CA . ASN A 1 108 ? 7.051 14.578 16.172 1 89.25 108 ASN A CA 1
ATOM 841 C C . ASN A 1 108 ? 6.887 15.828 15.305 1 89.25 108 ASN A C 1
ATOM 843 O O . ASN A 1 108 ? 6.887 16.953 15.812 1 89.25 108 ASN A O 1
ATOM 847 N N . ARG A 1 109 ? 6.762 15.711 14.055 1 93.25 109 ARG A N 1
ATOM 848 C CA . ARG A 1 109 ? 6.578 16.859 13.172 1 93.25 109 ARG A CA 1
ATOM 849 C C . ARG A 1 109 ? 5.559 16.547 12.078 1 93.25 109 ARG A C 1
ATOM 851 O O . ARG A 1 109 ? 5.477 15.414 11.602 1 93.25 109 ARG A O 1
ATOM 858 N N . ILE A 1 110 ? 4.844 17.562 11.688 1 93.88 110 ILE A N 1
ATOM 859 C CA . ILE A 1 110 ? 3.947 17.531 10.539 1 93.88 110 ILE A CA 1
ATOM 860 C C . ILE A 1 110 ? 4.289 18.672 9.586 1 93.88 110 ILE A C 1
ATOM 862 O O . ILE A 1 110 ? 4.566 19.797 10.023 1 93.88 110 ILE A O 1
ATOM 866 N N . TYR A 1 111 ? 4.312 18.375 8.367 1 91.75 111 TYR A N 1
ATOM 867 C CA . TYR A 1 111 ? 4.523 19.375 7.324 1 91.75 111 TYR A CA 1
ATOM 868 C C . TYR A 1 111 ? 3.324 19.438 6.383 1 91.75 111 TYR A C 1
ATOM 870 O O . TYR A 1 111 ? 2.783 18.406 5.988 1 91.75 111 TYR A O 1
ATOM 878 N N . LEU A 1 112 ? 2.887 20.594 6.129 1 91.31 112 LEU A N 1
ATOM 879 C CA . LEU A 1 112 ? 1.807 20.812 5.176 1 91.31 112 LEU A CA 1
ATOM 880 C C . LEU A 1 112 ? 2.338 21.453 3.895 1 91.31 112 LEU A C 1
ATOM 882 O O . LEU A 1 112 ? 3.033 22.469 3.941 1 91.31 112 LEU A O 1
ATOM 886 N N . PHE A 1 113 ? 2.027 20.734 2.881 1 85 113 PHE A N 1
ATOM 887 C CA . PHE A 1 113 ? 2.482 21.25 1.6 1 85 113 PHE A CA 1
ATOM 888 C C . PHE A 1 113 ? 1.3 21.609 0.709 1 85 113 PHE A C 1
ATOM 890 O O . PHE A 1 113 ? 0.296 20.891 0.684 1 85 113 PHE A O 1
ATOM 897 N N . ASN A 1 114 ? 1.165 23.141 0.635 1 64.19 114 ASN A N 1
ATOM 898 C CA . ASN A 1 114 ? -0.01 23.719 -0.004 1 64.19 114 ASN A CA 1
ATOM 899 C C . ASN A 1 114 ? 0.087 23.656 -1.525 1 64.19 114 ASN A C 1
ATOM 901 O O . ASN A 1 114 ? 1.084 24.094 -2.107 1 64.19 114 ASN A O 1
ATOM 905 N N . THR A 1 115 ? -0.61 22.797 -2.352 1 60.28 115 THR A N 1
ATOM 906 C CA . THR A 1 115 ? -0.406 22.938 -3.789 1 60.28 115 THR A CA 1
ATOM 907 C C . THR A 1 115 ? -1.373 23.969 -4.379 1 60.28 115 THR A C 1
ATOM 909 O O . THR A 1 115 ? -0.961 24.859 -5.117 1 60.28 115 THR A O 1
ATOM 912 N N . ASP A 1 116 ? -2.637 24 -4.363 1 57.62 116 ASP A N 1
ATOM 913 C CA . ASP A 1 116 ? -3.555 25 -4.898 1 57.62 116 ASP A CA 1
ATOM 914 C C . ASP A 1 116 ? -4.664 25.312 -3.896 1 57.62 116 ASP A C 1
ATOM 916 O O . ASP A 1 116 ? -5.781 25.656 -4.289 1 57.62 116 ASP A O 1
ATOM 920 N N . GLY A 1 117 ? -4.277 25.5 -2.5 1 54.91 117 GLY A N 1
ATOM 921 C CA . GLY A 1 117 ? -4.898 26.125 -1.335 1 54.91 117 GLY A CA 1
ATOM 922 C C . GLY A 1 117 ? -6.191 25.438 -0.924 1 54.91 117 GLY A C 1
ATOM 923 O O . GLY A 1 117 ? -6.41 25.172 0.26 1 54.91 117 GLY A O 1
ATOM 924 N N . SER A 1 118 ? -7.289 25.25 -1.803 1 68.56 118 SER A N 1
ATOM 925 C CA . SER A 1 118 ? -8.586 24.906 -1.237 1 68.56 118 SER A CA 1
ATOM 926 C C . SER A 1 118 ? -9.039 23.531 -1.701 1 68.56 118 SER A C 1
ATOM 928 O O . SER A 1 118 ? -9.922 22.922 -1.093 1 68.56 118 SER A O 1
ATOM 930 N N . LYS A 1 119 ? -8.328 22.875 -2.535 1 83.44 119 LYS A N 1
ATOM 931 C CA . LYS A 1 119 ? -8.93 21.672 -3.1 1 83.44 119 LYS A CA 1
ATOM 932 C C . LYS A 1 119 ? -8.195 20.422 -2.621 1 83.44 119 LYS A C 1
ATOM 934 O O . LYS A 1 119 ? -8.82 19.375 -2.398 1 83.44 119 LYS A O 1
ATOM 939 N N . TYR A 1 120 ? -6.895 20.5 -2.457 1 91.88 120 TYR A N 1
ATOM 940 C CA . TYR A 1 120 ? -6.137 19.344 -1.985 1 91.88 120 TYR A CA 1
ATOM 941 C C . TYR A 1 120 ? -4.949 19.781 -1.137 1 91.88 120 TYR A C 1
ATOM 943 O O . TYR A 1 120 ? -4.574 20.953 -1.14 1 91.88 120 TYR A O 1
ATOM 951 N N . LEU A 1 121 ? -4.453 18.875 -0.33 1 92 121 LEU A N 1
ATOM 952 C CA . LEU A 1 121 ? -3.355 19.109 0.6 1 92 121 LEU A CA 1
ATOM 953 C C . LEU A 1 121 ? -2.443 17.891 0.701 1 92 121 LEU A C 1
ATOM 955 O O . LEU A 1 121 ? -2.922 16.766 0.78 1 92 121 LEU A O 1
ATOM 959 N N . PHE A 1 122 ? -1.137 18.141 0.576 1 94.12 122 PHE A N 1
ATO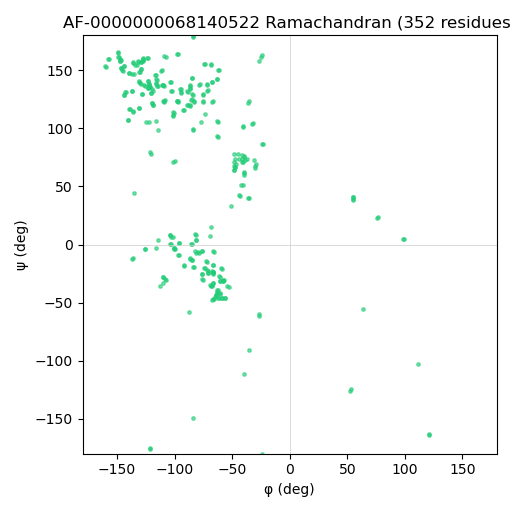M 960 C CA . PHE A 1 122 ? -0.173 17.094 0.894 1 94.12 122 PHE A CA 1
ATOM 961 C C . PHE A 1 122 ? 0.364 17.266 2.311 1 94.12 122 PHE A C 1
ATOM 963 O O . PHE A 1 122 ? 0.868 18.344 2.664 1 94.12 122 PHE A O 1
ATOM 970 N N . LEU A 1 123 ? 0.208 16.25 3.1 1 93.75 123 LEU A N 1
ATOM 971 C CA . LEU A 1 123 ? 0.602 16.266 4.504 1 93.75 123 LEU A CA 1
ATOM 972 C C . LEU A 1 123 ? 1.627 15.18 4.793 1 93.75 123 LEU A C 1
ATOM 974 O O . LEU A 1 123 ? 1.419 14.016 4.441 1 93.75 123 LEU A O 1
ATOM 978 N N . CYS A 1 124 ? 2.75 15.578 5.469 1 94.88 124 CYS A N 1
ATOM 979 C CA . CYS A 1 124 ? 3.777 14.594 5.801 1 94.88 124 CYS A CA 1
ATOM 980 C C . CYS A 1 124 ? 4.035 14.57 7.305 1 94.88 124 CYS A C 1
ATOM 982 O O . CYS A 1 124 ? 4.086 15.617 7.949 1 94.88 124 CYS A O 1
ATOM 984 N N . LEU A 1 125 ? 4.102 13.375 7.809 1 95.19 125 LEU A N 1
ATOM 985 C CA . LEU A 1 125 ? 4.48 13.117 9.195 1 95.19 125 LEU A CA 1
ATOM 986 C C . LEU A 1 125 ? 5.918 12.617 9.281 1 95.19 125 LEU A C 1
ATOM 988 O O . LEU A 1 125 ? 6.309 11.703 8.547 1 95.19 125 LEU A O 1
ATOM 992 N N . GLU A 1 126 ? 6.652 13.242 10.203 1 94.38 126 GLU A N 1
ATOM 993 C CA . GLU A 1 126 ? 8.055 12.867 10.352 1 94.38 126 GLU A CA 1
ATOM 994 C C . GLU A 1 126 ? 8.352 12.398 11.773 1 94.38 126 GLU A C 1
ATOM 996 O O . GLU A 1 126 ? 7.84 12.969 12.734 1 94.38 126 GLU A O 1
ATOM 1001 N N . SER A 1 127 ? 9.086 11.32 11.852 1 92.75 127 SER A N 1
ATOM 1002 C CA . SER A 1 127 ? 9.805 11 13.078 1 92.75 127 SER A CA 1
ATOM 1003 C C . SER A 1 127 ? 11.281 11.359 12.953 1 92.75 127 SER 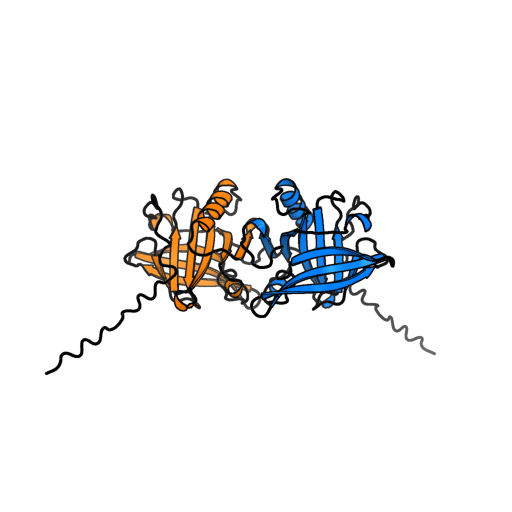A C 1
ATOM 1005 O O . SER A 1 127 ? 12.039 10.68 12.25 1 92.75 127 SER A O 1
ATOM 1007 N N . THR A 1 128 ? 11.641 12.344 13.695 1 88.19 128 THR A N 1
ATOM 1008 C CA . THR A 1 128 ? 13.016 12.812 13.633 1 88.19 128 THR A CA 1
ATOM 1009 C C . THR A 1 128 ? 13.977 11.766 14.188 1 88.19 128 THR A C 1
ATOM 1011 O O . THR A 1 128 ? 14.977 11.422 13.547 1 88.19 128 THR A O 1
ATOM 1014 N N . PRO A 1 129 ? 13.68 11.188 15.359 1 88.62 129 PRO A N 1
ATOM 1015 C CA . PRO A 1 129 ? 14.602 10.18 15.898 1 88.62 129 PRO A CA 1
ATOM 1016 C C . PRO A 1 129 ? 14.773 8.977 14.977 1 88.62 129 PRO A C 1
ATOM 1018 O O . PRO A 1 129 ? 15.852 8.398 14.906 1 88.62 129 PRO A O 1
ATOM 1021 N N . ARG A 1 130 ? 13.695 8.633 14.227 1 89.88 130 ARG A N 1
ATOM 1022 C CA . ARG A 1 130 ? 13.742 7.457 13.367 1 89.88 130 ARG A CA 1
ATOM 1023 C C . ARG A 1 130 ? 14.094 7.84 11.93 1 89.88 130 ARG A C 1
ATOM 1025 O O . ARG A 1 130 ? 14.344 6.969 11.094 1 89.88 130 ARG A O 1
ATOM 1032 N N . GLN A 1 131 ? 14.094 9.078 11.719 1 89.5 131 GLN A N 1
ATOM 1033 C CA . GLN A 1 131 ? 14.43 9.633 10.406 1 89.5 131 GLN A CA 1
ATOM 1034 C C . GLN A 1 131 ? 13.539 9.031 9.312 1 89.5 131 GLN A C 1
ATOM 1036 O O . GLN A 1 131 ? 14.031 8.617 8.266 1 89.5 131 GLN A O 1
ATOM 1041 N N . ASN A 1 132 ? 12.273 8.867 9.594 1 93.38 132 ASN A N 1
ATOM 1042 C CA . ASN A 1 132 ? 11.359 8.344 8.586 1 93.38 132 ASN A CA 1
ATOM 1043 C C . ASN A 1 132 ? 10.188 9.297 8.344 1 93.38 132 ASN A C 1
ATOM 1045 O O . ASN A 1 132 ? 10.023 10.273 9.07 1 93.38 132 ASN A O 1
ATOM 1049 N N . LEU A 1 133 ? 9.609 9.07 7.211 1 95.62 133 LEU A N 1
ATOM 1050 C CA . LEU A 1 133 ? 8.609 10 6.707 1 95.62 133 LEU A CA 1
ATOM 1051 C C . LEU A 1 133 ? 7.414 9.25 6.125 1 95.62 133 LEU A C 1
ATOM 1053 O O . LEU A 1 133 ? 7.586 8.266 5.41 1 95.62 133 LEU A O 1
ATOM 1057 N N . ALA A 1 134 ? 6.227 9.641 6.492 1 96.75 134 ALA A N 1
ATOM 1058 C CA . ALA A 1 134 ? 4.969 9.203 5.891 1 96.75 134 ALA A CA 1
ATOM 1059 C C . ALA A 1 134 ? 4.176 10.391 5.355 1 96.75 134 ALA A C 1
ATOM 1061 O O . ALA A 1 134 ? 4.078 11.43 6.012 1 96.75 134 ALA A O 1
ATOM 1062 N N . CYS A 1 135 ? 3.633 10.273 4.191 1 96.25 135 CYS A N 1
ATOM 1063 C CA . CYS A 1 135 ? 2.91 11.383 3.578 1 96.25 135 CYS A CA 1
ATOM 1064 C C . CYS A 1 135 ? 1.532 10.938 3.104 1 96.25 135 CYS A C 1
ATOM 1066 O O . CYS A 1 135 ? 1.339 9.773 2.744 1 96.25 135 CYS A O 1
ATOM 1068 N N . GLN A 1 136 ? 0.595 11.852 3.092 1 96.38 136 GLN A N 1
ATOM 1069 C CA . GLN A 1 136 ? -0.768 11.617 2.629 1 96.38 136 GLN A CA 1
ATOM 1070 C C . GLN A 1 136 ? -1.211 12.695 1.65 1 96.38 136 GLN A C 1
ATOM 1072 O O . GLN A 1 136 ? -0.894 13.875 1.833 1 96.38 136 GLN A O 1
ATOM 1077 N N . TYR A 1 137 ? -1.887 12.289 0.683 1 96.06 137 TYR A N 1
ATOM 1078 C CA . TYR A 1 137 ? -2.656 13.148 -0.207 1 96.06 137 TYR A CA 1
ATOM 1079 C C . TYR A 1 137 ? -4.094 13.281 0.278 1 96.06 137 TYR A C 1
ATOM 1081 O O . TYR A 1 137 ? -4.848 12.305 0.292 1 96.06 137 TYR A O 1
ATOM 1089 N N . LEU A 1 138 ? -4.461 14.5 0.647 1 94.88 138 LEU A N 1
ATOM 1090 C CA . LEU A 1 138 ? -5.797 14.789 1.16 1 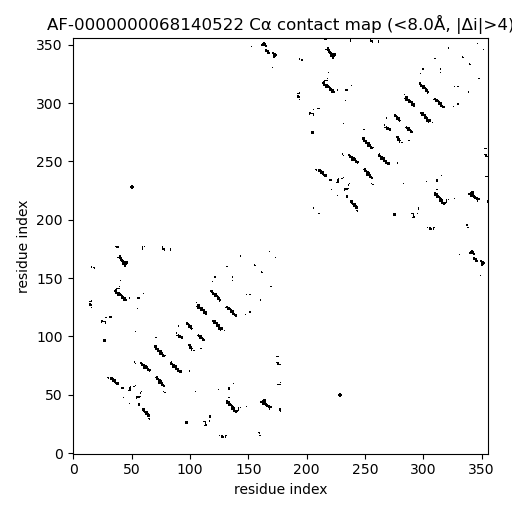94.88 138 LEU A CA 1
ATOM 1091 C C . LEU A 1 138 ? -6.598 15.609 0.155 1 94.88 138 LEU A C 1
ATOM 1093 O O . LEU A 1 138 ? -6.074 16.547 -0.446 1 94.88 138 LEU A O 1
ATOM 1097 N N . ALA A 1 139 ? -7.832 15.227 0.019 1 94.06 139 ALA A N 1
ATOM 1098 C CA . ALA A 1 139 ? -8.742 15.969 -0.851 1 94.06 139 ALA A CA 1
ATOM 1099 C C . ALA A 1 139 ? -10.023 16.344 -0.113 1 94.06 139 ALA A C 1
ATOM 1101 O O . ALA A 1 139 ? -10.367 15.727 0.896 1 94.06 139 ALA A O 1
ATOM 1102 N N . ARG A 1 140 ? -10.742 17.359 -0.636 1 92.56 140 ARG A N 1
ATOM 1103 C CA . ARG A 1 140 ? -11.984 17.797 -0.015 1 92.56 140 ARG A CA 1
ATOM 1104 C C . ARG A 1 140 ? -13.117 16.828 -0.308 1 92.56 140 ARG A C 1
ATOM 1106 O O . ARG A 1 140 ? -14.07 16.719 0.467 1 92.56 140 ARG A O 1
ATOM 1113 N N . THR A 1 141 ? -13 16.125 -1.373 1 91.94 141 THR A N 1
ATOM 1114 C CA . THR A 1 141 ? -13.984 15.117 -1.768 1 91.94 141 THR A CA 1
ATOM 1115 C C . THR A 1 141 ? -13.305 13.789 -2.078 1 91.94 141 THR A C 1
ATOM 1117 O O . THR A 1 141 ? -12.125 13.75 -2.438 1 91.94 141 THR A O 1
ATOM 1120 N N . PRO A 1 142 ? -14.016 12.758 -1.991 1 92.06 142 PRO A N 1
ATOM 1121 C CA . PRO A 1 142 ? -13.414 11.445 -2.229 1 92.06 142 PRO A CA 1
ATOM 1122 C C . PRO A 1 142 ? -13.305 11.102 -3.713 1 92.06 142 PRO A C 1
ATOM 1124 O O . PRO A 1 142 ? -12.898 9.992 -4.066 1 92.06 142 PRO A O 1
ATOM 1127 N N . GLU A 1 143 ? -13.664 11.977 -4.516 1 92 143 GLU A N 1
ATOM 1128 C CA . GLU A 1 143 ? -13.594 11.719 -5.953 1 92 143 GLU A CA 1
ATOM 1129 C C . GLU A 1 143 ? -12.148 11.711 -6.438 1 92 143 GLU A C 1
ATOM 1131 O O . GLU A 1 143 ? -11.352 12.562 -6.047 1 92 143 GLU A O 1
ATOM 1136 N N . VAL A 1 144 ? -11.875 10.773 -7.277 1 91.62 144 VAL A N 1
ATOM 1137 C CA . VAL A 1 144 ? -10.516 10.609 -7.781 1 91.62 144 VAL A CA 1
ATOM 1138 C C . VAL A 1 144 ? -10.18 11.75 -8.742 1 91.62 144 VAL A C 1
ATOM 1140 O O . VAL A 1 144 ? -10.992 12.109 -9.594 1 91.62 144 VAL A O 1
ATOM 1143 N N . ASP A 1 145 ? -9.07 12.328 -8.555 1 93.44 145 ASP A N 1
ATOM 1144 C CA . ASP A 1 145 ? -8.469 13.312 -9.445 1 93.44 145 ASP A CA 1
ATOM 1145 C C . ASP A 1 145 ? -7.078 12.867 -9.906 1 93.44 145 ASP A C 1
ATOM 1147 O O . ASP A 1 145 ? -6.098 13.023 -9.172 1 93.44 145 ASP A O 1
ATOM 1151 N N . ASP A 1 146 ? -6.973 12.422 -11.156 1 93.12 146 ASP A N 1
ATOM 1152 C CA . ASP A 1 146 ? -5.738 11.844 -11.672 1 93.12 146 ASP A CA 1
ATOM 1153 C C . ASP A 1 146 ? -4.633 12.891 -11.75 1 93.12 146 ASP A C 1
ATOM 1155 O O . ASP A 1 146 ? -3.451 12.562 -11.594 1 93.12 146 ASP A O 1
ATOM 1159 N N . LYS A 1 147 ? -5.102 14.062 -12.016 1 92.5 147 LYS A N 1
ATOM 1160 C CA . LYS A 1 147 ? -4.105 15.133 -12.109 1 92.5 147 LYS A CA 1
ATOM 1161 C C . LYS A 1 147 ? -3.438 15.375 -10.758 1 92.5 147 LYS A C 1
ATOM 1163 O O . LYS A 1 147 ? -2.213 15.484 -10.68 1 92.5 147 LYS A O 1
ATOM 1168 N N . VAL A 1 148 ? -4.227 15.469 -9.711 1 93 148 VAL A N 1
ATOM 1169 C CA . VAL A 1 148 ? -3.674 15.719 -8.383 1 93 148 VAL A CA 1
ATOM 1170 C C . VAL A 1 148 ? -2.865 14.508 -7.922 1 93 148 VAL A C 1
ATOM 1172 O O . VAL A 1 148 ? -1.842 14.656 -7.25 1 93 148 VAL A O 1
ATOM 1175 N N . MET A 1 149 ? -3.299 13.266 -8.297 1 95.19 149 MET A N 1
ATOM 1176 C CA . MET A 1 149 ? -2.535 12.062 -7.992 1 95.19 149 MET A CA 1
ATOM 1177 C C . MET A 1 149 ? -1.14 12.125 -8.602 1 95.19 149 MET A C 1
ATOM 1179 O O . MET A 1 149 ? -0.148 11.836 -7.934 1 95.19 149 MET A O 1
ATOM 1183 N N . ALA A 1 150 ? -1.124 12.523 -9.82 1 94.62 150 ALA A N 1
ATOM 1184 C CA . ALA A 1 150 ? 0.163 12.656 -10.5 1 94.62 150 ALA A CA 1
ATOM 1185 C C . ALA A 1 150 ? 1.035 13.703 -9.82 1 94.62 150 ALA A C 1
ATOM 1187 O O . ALA A 1 150 ? 2.252 13.539 -9.703 1 94.62 150 ALA A O 1
ATOM 1188 N N . GLU A 1 151 ? 0.443 14.781 -9.391 1 92.38 151 GLU A N 1
ATOM 1189 C CA . GLU A 1 151 ? 1.185 15.82 -8.688 1 92.38 151 GLU A CA 1
ATOM 1190 C C . GLU A 1 151 ? 1.754 15.289 -7.371 1 92.38 151 GLU A C 1
ATOM 1192 O O . GLU A 1 151 ? 2.881 15.617 -7 1 92.38 151 GLU A O 1
ATOM 1197 N N . PHE A 1 152 ? 0.951 14.523 -6.699 1 94.75 152 PHE A N 1
ATOM 1198 C CA . PHE A 1 152 ? 1.413 13.953 -5.441 1 94.75 152 PHE A CA 1
ATOM 1199 C C . PHE A 1 152 ? 2.619 13.047 -5.668 1 94.75 152 PHE A C 1
ATOM 1201 O O . PHE A 1 152 ? 3.611 13.133 -4.941 1 94.75 152 PHE A O 1
ATOM 1208 N N . ILE A 1 153 ? 2.506 12.227 -6.66 1 95.94 153 ILE A N 1
ATOM 1209 C CA . ILE A 1 153 ? 3.59 11.312 -6.988 1 95.94 153 ILE A CA 1
ATOM 1210 C C . ILE A 1 153 ? 4.848 12.102 -7.344 1 95.94 153 ILE A C 1
ATOM 1212 O O . ILE A 1 153 ? 5.941 11.781 -6.879 1 95.94 153 ILE A O 1
ATOM 1216 N N . SER A 1 154 ? 4.668 13.148 -8.094 1 94 154 SER A N 1
ATOM 1217 C CA . SER A 1 154 ? 5.797 14.008 -8.445 1 94 154 SER A CA 1
ATOM 1218 C C . SER A 1 154 ? 6.387 14.672 -7.207 1 94 154 SER A C 1
ATOM 1220 O O . SER A 1 154 ? 7.605 14.766 -7.066 1 94 154 SER A O 1
ATOM 1222 N N . PHE A 1 155 ? 5.527 15.141 -6.371 1 92.31 155 PHE A N 1
ATOM 1223 C CA . PHE A 1 155 ? 5.941 15.758 -5.117 1 92.31 155 PHE A CA 1
ATOM 1224 C C . PHE A 1 155 ? 6.793 14.805 -4.293 1 92.31 155 PHE A C 1
ATOM 1226 O O . PHE A 1 155 ? 7.84 15.188 -3.77 1 92.31 155 PHE A O 1
ATOM 1233 N N . LEU A 1 156 ? 6.371 13.547 -4.172 1 95.12 156 LEU A N 1
ATOM 1234 C CA . LEU A 1 156 ? 7.082 12.555 -3.373 1 95.12 156 LEU A CA 1
ATOM 1235 C C . LEU A 1 156 ? 8.516 12.383 -3.867 1 95.12 156 LEU A C 1
ATOM 1237 O O . LEU A 1 156 ? 9.43 12.156 -3.072 1 95.12 156 LEU A O 1
ATOM 1241 N N . LYS A 1 157 ? 8.727 12.547 -5.102 1 92.5 157 LYS A N 1
ATOM 1242 C CA . LYS A 1 157 ? 10.039 12.359 -5.711 1 92.5 157 LYS A CA 1
ATOM 1243 C C . LYS A 1 157 ? 10.977 13.508 -5.363 1 92.5 157 LYS A C 1
ATOM 1245 O O . LYS A 1 157 ? 12.195 13.391 -5.52 1 92.5 157 LYS A O 1
ATOM 1250 N N . THR A 1 158 ? 10.406 14.609 -4.977 1 90.62 158 THR A N 1
ATOM 1251 C CA . THR A 1 158 ? 11.227 15.773 -4.648 1 90.62 158 THR A CA 1
ATOM 1252 C C . THR A 1 158 ? 11.719 15.703 -3.207 1 90.62 158 THR A C 1
ATOM 1254 O O . THR A 1 158 ? 12.594 16.469 -2.807 1 90.62 158 THR A O 1
ATOM 1257 N N . LEU A 1 159 ? 11.156 14.82 -2.404 1 90.44 159 LEU A N 1
ATOM 1258 C CA . LEU A 1 159 ? 11.523 14.719 -0.995 1 90.44 159 LEU A CA 1
ATOM 1259 C C . LEU A 1 159 ? 12.891 14.07 -0.833 1 90.44 159 LEU A C 1
ATOM 1261 O O . LEU A 1 159 ? 13.328 13.312 -1.703 1 90.44 159 LEU A O 1
ATOM 1265 N N . PRO A 1 160 ? 13.602 14.336 0.271 1 86.81 160 PRO A N 1
ATOM 1266 C CA . PRO A 1 160 ? 14.961 13.836 0.461 1 86.81 160 PRO A CA 1
ATOM 1267 C C . PRO A 1 160 ? 15 12.352 0.822 1 86.81 160 PRO A C 1
ATOM 1269 O O . PRO A 1 160 ? 16.078 11.773 0.958 1 86.81 160 PRO A O 1
ATOM 1272 N N . VAL A 1 161 ? 13.867 11.758 1.022 1 89.06 161 VAL A N 1
ATOM 1273 C CA . VAL A 1 161 ? 13.805 10.336 1.346 1 89.06 161 VAL A CA 1
ATOM 1274 C C . VAL A 1 161 ? 13.07 9.586 0.239 1 89.06 161 VAL A C 1
ATOM 1276 O O . VAL A 1 161 ? 12.125 10.117 -0.359 1 89.06 161 VAL A O 1
ATOM 1279 N N . HIS A 1 162 ? 13.5 8.398 0.022 1 91.12 162 HIS A N 1
ATOM 1280 C CA . HIS A 1 162 ? 12.828 7.551 -0.964 1 91.12 162 HIS A CA 1
ATOM 1281 C C . HIS A 1 162 ? 11.656 6.797 -0.341 1 91.12 162 HIS A C 1
ATOM 1283 O O . HIS A 1 162 ? 11.789 6.234 0.748 1 91.12 162 HIS A O 1
ATOM 1289 N N . MET A 1 163 ? 10.562 6.832 -1.093 1 95.5 163 MET A N 1
ATOM 1290 C CA . MET A 1 163 ? 9.367 6.152 -0.59 1 95.5 163 MET A CA 1
ATOM 1291 C C . MET A 1 163 ? 9.391 4.676 -0.968 1 95.5 163 MET A C 1
ATOM 1293 O O . MET A 1 163 ? 9.453 4.332 -2.15 1 95.5 163 MET A O 1
ATOM 1297 N N . GLN A 1 164 ? 9.281 3.836 0.046 1 93.94 164 GLN A N 1
ATOM 1298 C CA . GLN A 1 164 ? 9.312 2.395 -0.177 1 93.94 164 GLN A CA 1
ATOM 1299 C C . GLN A 1 164 ? 7.902 1.84 -0.377 1 93.94 164 GLN A C 1
ATOM 1301 O O . GLN A 1 164 ? 7.734 0.718 -0.859 1 93.94 164 GLN A O 1
ATOM 1306 N N . ILE A 1 165 ? 6.969 2.617 0.033 1 96.25 165 ILE A N 1
ATOM 1307 C CA . ILE A 1 165 ? 5.574 2.188 -0.021 1 96.25 165 ILE A CA 1
ATOM 1308 C C . ILE A 1 165 ? 4.727 3.266 -0.694 1 96.25 165 ILE A C 1
ATOM 1310 O O . ILE A 1 165 ? 4.91 4.457 -0.438 1 96.25 165 ILE A O 1
ATOM 1314 N N . PHE A 1 166 ? 3.871 2.859 -1.485 1 97.69 166 PHE A N 1
ATOM 1315 C CA . PHE A 1 166 ? 2.838 3.738 -2.021 1 97.69 166 PHE A CA 1
ATOM 1316 C C . PHE A 1 166 ? 1.479 3.047 -2.01 1 97.69 166 PHE A C 1
ATOM 1318 O O . PHE A 1 166 ? 1.279 2.049 -2.705 1 97.69 166 PHE A O 1
ATOM 1325 N N . LEU A 1 167 ? 0.563 3.543 -1.238 1 97.5 167 LEU A N 1
ATOM 1326 C CA . LEU A 1 167 ? -0.798 3.035 -1.108 1 97.5 167 LEU A CA 1
ATOM 1327 C C . LEU A 1 167 ? -1.776 3.895 -1.901 1 97.5 167 LEU A C 1
ATOM 1329 O O . LEU A 1 167 ? -1.959 5.074 -1.598 1 97.5 167 LEU A O 1
ATOM 1333 N N . ASP A 1 168 ? -2.34 3.316 -2.904 1 97 168 ASP A N 1
ATOM 1334 C CA . ASP A 1 168 ? -3.467 3.979 -3.555 1 97 168 ASP A CA 1
ATOM 1335 C C . ASP A 1 168 ? -4.773 3.68 -2.826 1 97 168 ASP A C 1
ATOM 1337 O O . ASP A 1 168 ? -5.441 2.688 -3.121 1 97 168 ASP A O 1
ATOM 1341 N N . VAL A 1 169 ? -5.16 4.555 -2.055 1 95.62 169 VAL A N 1
ATOM 1342 C CA . VAL A 1 169 ? -6.285 4.359 -1.148 1 95.62 169 VAL A CA 1
ATOM 1343 C C . VAL A 1 169 ? -7.59 4.324 -1.945 1 95.62 169 VAL A C 1
ATOM 1345 O O . VAL A 1 169 ? -8.562 3.697 -1.524 1 95.62 169 VAL A O 1
ATOM 1348 N N . THR A 1 170 ? -7.59 4.914 -3.064 1 95 170 THR A N 1
ATOM 1349 C CA . THR A 1 170 ? -8.805 5.02 -3.859 1 95 170 THR A CA 1
ATOM 1350 C C . THR A 1 170 ? -9.18 3.666 -4.461 1 95 170 THR A C 1
ATOM 1352 O O . THR A 1 170 ? -10.312 3.469 -4.91 1 95 170 THR A O 1
ATOM 1355 N N . GLN A 1 171 ? -8.219 2.725 -4.449 1 93.81 171 GLN A N 1
ATOM 1356 C CA . GLN A 1 171 ? -8.461 1.414 -5.039 1 93.81 171 GLN A CA 1
ATOM 1357 C C . GLN A 1 171 ? -8.727 0.365 -3.961 1 93.81 171 GLN A C 1
ATOM 1359 O O . GLN A 1 171 ? -8.875 -0.82 -4.266 1 93.81 171 GLN A O 1
ATOM 1364 N N . ALA A 1 172 ? -8.695 0.803 -2.785 1 92.75 172 ALA A N 1
ATOM 1365 C CA . ALA A 1 172 ? -8.922 -0.087 -1.649 1 92.75 172 ALA A CA 1
ATOM 1366 C C . ALA A 1 172 ? -10.25 0.232 -0.958 1 92.75 172 ALA A C 1
ATOM 1368 O O . ALA A 1 172 ? -10.727 1.367 -1.01 1 92.75 172 ALA A O 1
ATOM 1369 N N . GLU A 1 173 ? -10.773 -0.772 -0.418 1 88.19 173 GLU A N 1
ATOM 1370 C CA . GLU A 1 173 ? -11.969 -0.591 0.395 1 88.19 173 GLU A CA 1
ATOM 1371 C C . GLU A 1 173 ? -11.633 -0.602 1.884 1 88.19 173 GLU A C 1
ATOM 1373 O O . GLU A 1 173 ? -12.016 -1.524 2.605 1 88.19 173 GLU A O 1
ATOM 1378 N N . GLU A 1 174 ? -11 0.444 2.242 1 80.06 174 GLU A N 1
ATOM 1379 C CA . GLU A 1 174 ? -10.586 0.534 3.637 1 80.06 174 GLU A CA 1
ATOM 1380 C C . GLU A 1 174 ? -11.75 0.931 4.539 1 80.06 174 GLU A C 1
ATOM 1382 O O . GLU A 1 174 ? -12.508 1.845 4.215 1 80.06 174 GLU A O 1
ATOM 1387 N N . GLN A 1 175 ? -11.82 0.318 5.621 1 76.75 175 GLN A N 1
ATOM 1388 C CA . GLN A 1 175 ? -12.984 0.425 6.492 1 76.75 175 GLN A CA 1
ATOM 1389 C C . GLN A 1 175 ? -13.094 1.82 7.102 1 76.75 175 GLN A C 1
ATOM 1391 O O . GLN A 1 175 ? -14.195 2.35 7.266 1 76.75 175 GLN A O 1
ATOM 1396 N N . CYS A 1 176 ? -11.898 2.371 7.387 1 84.06 176 CYS A N 1
ATOM 1397 C CA . CYS A 1 176 ? -11.945 3.619 8.141 1 84.06 176 CYS A CA 1
ATOM 1398 C C . CYS A 1 176 ? -11.719 4.816 7.227 1 84.06 176 CYS A C 1
ATOM 1400 O O . CYS A 1 176 ? -11.602 5.949 7.695 1 84.06 176 CYS A O 1
ATOM 1402 N N . ARG A 1 177 ? -11.664 4.484 5.984 1 74.31 177 ARG A N 1
ATOM 1403 C CA . ARG A 1 177 ? -11.5 5.617 5.078 1 74.31 177 ARG A CA 1
ATOM 1404 C C . ARG A 1 177 ? -12.742 6.5 5.086 1 74.31 177 ARG A C 1
ATOM 1406 O O . ARG A 1 177 ? -13.875 6 5.035 1 74.31 177 ARG A O 1
ATOM 1413 N N . VAL A 1 178 ? -12.484 7.727 5.414 1 69.81 178 VAL A N 1
ATOM 1414 C CA . VAL A 1 178 ? -13.586 8.68 5.492 1 69.81 178 VAL A CA 1
ATOM 1415 C C . VAL A 1 178 ? -13.758 9.383 4.145 1 69.81 178 VAL A C 1
ATOM 1417 O O . VAL A 1 178 ? -12.781 9.594 3.418 1 69.81 178 VAL A O 1
ATOM 1420 N N . MET B 1 1 ? -29.656 -53.906 14.672 1 30.12 1 MET B N 1
ATOM 1421 C CA . MET B 1 1 ? -28.406 -53.219 14.336 1 30.12 1 MET B CA 1
ATOM 1422 C C . MET B 1 1 ? -28.688 -51.812 13.766 1 30.12 1 MET B C 1
ATOM 1424 O O . MET B 1 1 ? -29.234 -51.688 12.664 1 30.12 1 MET B O 1
ATOM 1428 N N . GLN B 1 2 ? -29.047 -50.812 14.523 1 35.62 2 GLN B N 1
ATOM 1429 C CA . GLN B 1 2 ? -29.469 -49.438 14.266 1 35.62 2 GLN B CA 1
ATOM 1430 C C . GLN B 1 2 ? -28.359 -48.625 13.586 1 35.62 2 GLN B C 1
ATOM 1432 O O . GLN B 1 2 ? -27.234 -48.562 14.094 1 35.62 2 GLN B O 1
ATOM 1437 N N . CYS B 1 3 ? -28.281 -48.531 12.25 1 33.22 3 CYS B N 1
ATOM 1438 C CA . CYS B 1 3 ? -27.438 -47.812 11.312 1 33.22 3 CYS B CA 1
ATOM 1439 C C . CYS B 1 3 ? -27.297 -46.344 11.727 1 33.22 3 CYS B C 1
ATOM 1441 O O . CYS B 1 3 ? -28.25 -45.594 11.617 1 33.22 3 CYS B O 1
ATOM 1443 N N . LEU B 1 4 ? -26.625 -46.031 12.797 1 37.28 4 LEU B N 1
ATOM 1444 C CA . LEU B 1 4 ? -26.219 -44.656 13.133 1 37.28 4 LEU B CA 1
ATOM 1445 C C . LEU B 1 4 ? -25.578 -44 11.93 1 37.28 4 LEU B C 1
ATOM 1447 O O . LEU B 1 4 ? -24.484 -44.344 11.516 1 37.28 4 LEU B O 1
ATOM 1451 N N . LEU B 1 5 ? -26.312 -43.531 10.945 1 33.16 5 LEU B N 1
ATOM 1452 C CA . LEU B 1 5 ? -25.891 -42.656 9.852 1 33.16 5 LEU B CA 1
ATOM 1453 C C . LEU B 1 5 ? -25.109 -41.469 10.375 1 33.16 5 LEU B C 1
ATOM 1455 O O . LEU B 1 5 ? -25.672 -40.594 11.07 1 33.16 5 LEU B O 1
ATOM 1459 N N . LEU B 1 6 ? -23.969 -41.625 10.977 1 35.16 6 LEU B N 1
ATOM 1460 C CA . LEU B 1 6 ? -23.062 -40.469 11.188 1 35.16 6 LEU B CA 1
ATOM 1461 C C . LEU B 1 6 ? -22.953 -39.625 9.922 1 35.16 6 LEU B C 1
ATOM 1463 O O . LEU B 1 6 ? -22.422 -40.094 8.914 1 35.16 6 LEU B O 1
ATOM 1467 N N . THR B 1 7 ? -23.875 -38.812 9.602 1 33.72 7 THR B N 1
ATOM 1468 C CA . THR B 1 7 ? -23.75 -37.75 8.609 1 33.72 7 THR B CA 1
ATOM 1469 C C . THR B 1 7 ? -22.469 -36.969 8.852 1 33.72 7 THR B C 1
ATOM 1471 O O . THR B 1 7 ? -22.344 -36.25 9.859 1 33.72 7 THR B O 1
ATOM 1474 N N . LEU B 1 8 ? -21.328 -37.594 8.656 1 36.12 8 LEU B N 1
ATOM 1475 C CA . LEU B 1 8 ? -20.125 -36.781 8.547 1 36.12 8 LEU B CA 1
ATOM 1476 C C . LEU B 1 8 ? -20.406 -35.5 7.73 1 36.12 8 LEU B C 1
ATOM 1478 O O . LEU B 1 8 ? -20.703 -35.594 6.535 1 36.12 8 LEU B O 1
ATOM 1482 N N . GLY B 1 9 ? -21.062 -34.5 8.297 1 33.53 9 GLY B N 1
ATOM 1483 C CA . GLY B 1 9 ? -21.109 -33.188 7.684 1 33.53 9 GLY B CA 1
ATOM 1484 C C . GLY B 1 9 ? -19.797 -32.781 7.039 1 33.53 9 GLY B C 1
ATOM 1485 O O . GLY B 1 9 ? -18.797 -32.562 7.73 1 33.53 9 GLY B O 1
ATOM 1486 N N . VAL B 1 10 ? -19.422 -33.344 5.922 1 37.47 10 VAL B N 1
ATOM 1487 C CA . VAL B 1 10 ? -18.297 -32.844 5.145 1 37.47 10 VAL B CA 1
ATOM 1488 C C . VAL B 1 10 ? -18.344 -31.312 5.133 1 37.47 10 VAL B C 1
ATOM 1490 O O . VAL B 1 10 ? -19.25 -30.703 4.57 1 37.47 10 VAL B O 1
ATOM 1493 N N . ALA B 1 11 ? -18.078 -30.688 6.156 1 35.03 11 ALA B N 1
ATOM 1494 C CA . ALA B 1 11 ? -17.844 -29.25 6.086 1 35.03 11 ALA B CA 1
ATOM 1495 C C . ALA B 1 11 ? -17 -28.891 4.867 1 35.03 11 ALA B C 1
ATOM 1497 O O . ALA B 1 11 ? -15.82 -29.25 4.789 1 35.03 11 ALA B O 1
ATOM 1498 N N . LEU B 1 12 ? -17.531 -28.859 3.656 1 34.69 12 LEU B N 1
ATOM 1499 C CA . LEU B 1 12 ? -16.891 -28.219 2.518 1 34.69 12 LEU B CA 1
ATOM 1500 C C . LEU B 1 12 ? -16.219 -26.906 2.934 1 34.69 12 LEU B C 1
ATOM 1502 O O . LEU B 1 12 ? -16.906 -25.953 3.328 1 34.69 12 LEU B O 1
ATOM 1506 N N . ILE B 1 13 ? -15.375 -26.984 3.766 1 35.03 13 ILE B N 1
ATOM 1507 C CA . ILE B 1 13 ? -14.562 -25.812 4.031 1 35.03 13 ILE B CA 1
ATOM 1508 C C . ILE B 1 13 ? -14.438 -24.969 2.76 1 35.03 13 ILE B C 1
ATOM 1510 O O . ILE B 1 13 ? -13.82 -25.406 1.784 1 35.03 13 ILE B O 1
ATOM 1514 N N . CYS B 1 14 ? -15.555 -24.297 2.268 1 37.06 14 CYS B N 1
ATOM 1515 C CA . CYS B 1 14 ? -15.672 -23.344 1.171 1 37.06 14 CYS B CA 1
ATOM 1516 C C . CYS B 1 14 ? -14.516 -22.359 1.185 1 37.06 14 CYS B C 1
ATOM 1518 O O . CYS B 1 14 ? -14.469 -21.469 2.043 1 37.06 14 CYS B O 1
ATOM 1520 N N . GLY B 1 15 ? -13.336 -22.688 1.247 1 38.69 15 GLY B N 1
ATOM 1521 C CA . GLY B 1 15 ? -12.344 -21.656 0.949 1 38.69 15 GLY B CA 1
ATOM 1522 C C . GLY B 1 15 ? -12.875 -20.547 0.068 1 38.69 15 GLY B C 1
ATOM 1523 O O . GLY B 1 15 ? -14.055 -20.547 -0.302 1 38.69 15 GLY B O 1
ATOM 1524 N N . ILE B 1 16 ? -12.234 -19.266 -0.078 1 45.41 16 ILE B N 1
ATOM 1525 C CA . ILE B 1 16 ? -12.688 -18.234 -1.003 1 45.41 16 ILE B CA 1
ATOM 1526 C C . ILE B 1 16 ? -13.219 -18.875 -2.279 1 45.41 16 ILE B C 1
ATOM 1528 O O . ILE B 1 16 ? -12.445 -19.297 -3.139 1 45.41 16 ILE B O 1
ATOM 1532 N N . TRP B 1 17 ? -13.977 -20 -2.32 1 44.66 17 TRP B N 1
ATOM 1533 C CA . TRP B 1 17 ? -14.625 -20.844 -3.314 1 44.66 17 TRP B CA 1
ATOM 1534 C C . TRP B 1 17 ? -14.969 -20.047 -4.57 1 44.66 17 TRP B C 1
ATOM 1536 O O . TRP B 1 17 ? -14.938 -20.578 -5.68 1 44.66 17 TRP B O 1
ATOM 1546 N N . ALA B 1 18 ? -15.836 -19.016 -4.398 1 46.75 18 ALA B N 1
ATOM 1547 C CA . ALA B 1 18 ? -16.516 -18.438 -5.555 1 46.75 18 ALA B CA 1
ATOM 1548 C C . ALA B 1 18 ? -15.523 -17.75 -6.488 1 46.75 18 ALA B C 1
ATOM 1550 O O . ALA B 1 18 ? -15.523 -16.516 -6.609 1 46.75 18 ALA B O 1
ATOM 1551 N N . ILE B 1 19 ? -14.211 -17.594 -6.18 1 47.5 19 ILE B N 1
ATOM 1552 C CA . ILE B 1 19 ? -13.539 -17.078 -7.363 1 47.5 19 ILE B CA 1
ATOM 1553 C C . ILE B 1 19 ? -14.031 -17.812 -8.609 1 47.5 19 ILE B C 1
ATOM 1555 O O . ILE B 1 19 ? -13.648 -18.953 -8.859 1 47.5 19 ILE B O 1
ATOM 1559 N N . ASP B 1 20 ? -15.461 -18.031 -8.602 1 43.62 20 ASP B N 1
ATOM 1560 C CA . ASP B 1 20 ? -15.992 -18.562 -9.859 1 43.62 20 ASP B CA 1
ATOM 1561 C C . ASP B 1 20 ? -15.195 -18.047 -11.055 1 43.62 20 ASP B C 1
ATOM 1563 O O . ASP B 1 20 ? -14.867 -16.859 -11.133 1 43.62 20 ASP B O 1
ATOM 1567 N N . SER B 1 21 ? -14.391 -18.875 -11.555 1 41.81 21 SER B N 1
ATOM 1568 C CA . SER B 1 21 ? -13.648 -18.641 -12.781 1 41.81 21 SER B CA 1
ATOM 1569 C C . SER B 1 21 ? -14.43 -17.734 -13.734 1 41.81 21 SER B C 1
ATOM 1571 O O . SER B 1 21 ? -15.453 -18.141 -14.273 1 41.81 21 SER B O 1
ATOM 1573 N N . PRO B 1 22 ? -14.734 -16.484 -13.547 1 37.44 22 PRO B N 1
ATOM 1574 C CA . PRO B 1 22 ? -15.43 -15.945 -14.719 1 37.44 22 PRO B CA 1
ATOM 1575 C C . PRO B 1 22 ? -15.109 -16.719 -16 1 37.44 22 PRO B C 1
ATOM 1577 O O . PRO B 1 22 ? -14.109 -17.453 -16.047 1 37.44 22 PRO B O 1
ATOM 1580 N N . GLN B 1 23 ? -15.805 -16.188 -17.203 1 38.81 23 GLN B N 1
ATOM 1581 C CA . GLN B 1 23 ? -15.781 -16.734 -18.562 1 38.81 23 GLN B CA 1
ATOM 1582 C C . GLN B 1 23 ? -14.391 -17.234 -18.922 1 38.81 23 GLN B C 1
ATOM 1584 O O . GLN B 1 23 ? -14.219 -18.406 -19.281 1 38.81 23 GLN B O 1
ATOM 1589 N N . THR B 1 24 ? -13.742 -16.359 -20.016 1 37.78 24 THR B N 1
ATOM 1590 C CA . THR B 1 24 ? -12.734 -16.688 -21.016 1 37.78 24 THR B CA 1
ATOM 1591 C C . THR B 1 24 ? -11.383 -16.953 -20.344 1 37.78 24 THR B C 1
ATOM 1593 O O . THR B 1 24 ? -10.539 -16.062 -20.266 1 37.78 24 THR B O 1
ATOM 1596 N N . MET B 1 25 ? -11.328 -17.141 -19.141 1 46.53 25 MET B N 1
ATOM 1597 C CA . MET B 1 25 ? -10.016 -17.516 -18.609 1 46.53 25 MET B CA 1
ATOM 1598 C C . MET B 1 25 ? -9.305 -18.484 -19.531 1 46.53 25 MET B C 1
ATOM 1600 O O . MET B 1 25 ? -9.703 -19.641 -19.656 1 46.53 25 MET B O 1
ATOM 1604 N N . GLN B 1 26 ? -9.078 -18.016 -20.594 1 46.88 26 GLN B N 1
ATOM 1605 C CA . GLN B 1 26 ? -8.305 -18.859 -21.516 1 46.88 26 GLN B CA 1
ATOM 1606 C C . GLN B 1 26 ? -7.258 -19.672 -20.75 1 46.88 26 GLN B C 1
ATOM 1608 O O . GLN B 1 26 ? -6.758 -19.234 -19.719 1 46.88 26 GLN B O 1
ATOM 1613 N N . ASP B 1 27 ? -7.285 -20.953 -20.828 1 53.53 27 ASP B N 1
ATOM 1614 C CA . ASP B 1 27 ? -6.289 -21.922 -20.391 1 53.53 27 ASP B CA 1
ATOM 1615 C C . ASP B 1 27 ? -4.902 -21.297 -20.312 1 53.53 27 ASP B C 1
ATOM 1617 O O . ASP B 1 27 ? -4.387 -20.781 -21.297 1 53.53 27 ASP B O 1
ATOM 1621 N N . VAL B 1 28 ? -4.645 -20.656 -19.062 1 59.28 28 VAL B N 1
ATOM 1622 C CA . VAL B 1 28 ? -3.244 -20.266 -18.938 1 59.28 28 VAL B CA 1
ATOM 1623 C C . VAL B 1 28 ? -2.344 -21.359 -19.5 1 59.28 28 VAL B C 1
ATOM 1625 O O . VAL B 1 28 ? -2.455 -22.531 -19.109 1 59.28 28 VAL B O 1
ATOM 1628 N N . GLU B 1 29 ? -1.876 -21.125 -20.703 1 71.25 29 GLU B N 1
ATOM 1629 C CA . GLU B 1 29 ? -0.872 -22.062 -21.203 1 71.25 29 GLU B CA 1
ATOM 1630 C C . GLU B 1 29 ? 0.382 -22.031 -20.328 1 71.25 29 GLU B C 1
ATOM 1632 O O . GLU B 1 29 ? 1.176 -21.094 -20.406 1 71.25 29 GLU B O 1
ATOM 1637 N N . LEU B 1 30 ? 0.603 -23.047 -19.484 1 76.81 30 LEU B N 1
ATOM 1638 C CA . LEU B 1 30 ? 1.638 -23.125 -18.469 1 76.81 30 LEU B CA 1
ATOM 1639 C C . LEU B 1 30 ? 3.014 -22.844 -19.062 1 76.81 30 LEU B C 1
ATOM 1641 O O . LEU B 1 30 ? 3.812 -22.125 -18.469 1 76.81 30 LEU B O 1
ATOM 1645 N N . PRO B 1 31 ? 3.219 -23.328 -20.328 1 76.19 31 PRO B N 1
ATOM 1646 C CA . PRO B 1 31 ? 4.57 -23.094 -20.844 1 76.19 31 PRO B CA 1
ATOM 1647 C C . PRO B 1 31 ? 4.863 -21.625 -21.078 1 76.19 31 PRO B C 1
ATOM 1649 O O . PRO B 1 31 ? 6.023 -21.203 -21.031 1 76.19 31 PRO B O 1
ATOM 1652 N N . LYS B 1 32 ? 3.875 -20.859 -21.266 1 81.75 32 LYS B N 1
ATOM 1653 C CA . LYS B 1 32 ? 4.074 -19.438 -21.562 1 81.75 32 LYS B CA 1
ATOM 1654 C C . LYS B 1 32 ? 4.375 -18.656 -20.297 1 81.75 32 LYS B C 1
ATOM 1656 O O . LYS B 1 32 ? 4.812 -17.5 -20.359 1 81.75 32 LYS B O 1
ATOM 1661 N N . LEU B 1 33 ? 4.285 -19.266 -19.172 1 88.06 33 LEU B N 1
ATOM 1662 C CA . LEU B 1 33 ? 4.484 -18.594 -17.891 1 88.06 33 LEU B CA 1
ATOM 1663 C C . LEU B 1 33 ? 5.961 -18.578 -17.516 1 88.06 33 LEU B C 1
ATOM 1665 O O . LEU B 1 33 ? 6.375 -17.797 -16.641 1 88.06 33 LEU B O 1
ATOM 1669 N N . ALA B 1 34 ? 6.676 -19.344 -18.25 1 91.62 34 ALA B N 1
ATOM 1670 C CA . ALA B 1 34 ? 8.086 -19.5 -17.891 1 91.62 34 ALA B CA 1
ATOM 1671 C C . ALA B 1 34 ? 8.852 -18.203 -18.109 1 91.62 34 ALA B C 1
ATOM 1673 O O . ALA B 1 34 ? 8.664 -17.531 -19.125 1 91.62 34 ALA B O 1
ATOM 1674 N N . GLY B 1 35 ? 9.75 -17.922 -17.141 1 93 35 GLY B N 1
ATOM 1675 C CA . GLY B 1 35 ? 10.641 -16.781 -17.328 1 93 35 GLY B CA 1
ATOM 1676 C C . GLY B 1 35 ? 10.508 -15.742 -16.234 1 93 35 GLY B C 1
ATOM 1677 O O . GLY B 1 35 ? 10.031 -16.047 -15.133 1 93 35 GLY B O 1
ATOM 1678 N N . THR B 1 36 ? 11.031 -14.602 -16.578 1 94.06 36 THR B N 1
ATOM 1679 C CA . THR B 1 36 ? 11.148 -13.523 -15.602 1 94.06 36 THR B CA 1
ATOM 1680 C C . THR B 1 36 ? 9.852 -12.711 -15.531 1 94.06 36 THR B C 1
ATOM 1682 O O . THR B 1 36 ? 9.219 -12.461 -16.547 1 94.06 36 THR B O 1
ATOM 1685 N N . TRP B 1 37 ? 9.562 -12.312 -14.344 1 93.69 37 TRP B N 1
ATOM 1686 C CA . TRP B 1 37 ? 8.383 -11.492 -14.094 1 93.69 37 TRP B CA 1
ATOM 1687 C C . TRP B 1 37 ? 8.711 -10.344 -13.141 1 93.69 37 TRP B C 1
ATOM 1689 O O . TRP B 1 37 ? 9.68 -10.422 -12.375 1 93.69 37 TRP B O 1
ATOM 1699 N N . HIS B 1 38 ? 7.914 -9.273 -13.203 1 95.12 38 HIS B N 1
ATOM 1700 C CA . HIS B 1 38 ? 8.047 -8.109 -12.344 1 95.12 38 HIS B CA 1
ATOM 1701 C C . HIS B 1 38 ? 6.719 -7.766 -11.672 1 95.12 38 HIS B C 1
ATOM 1703 O O . HIS B 1 38 ? 5.688 -7.66 -12.336 1 95.12 38 HIS B O 1
ATOM 1709 N N . SER B 1 39 ? 6.766 -7.598 -10.367 1 95.44 39 SER B N 1
ATOM 1710 C CA . SER B 1 39 ? 5.574 -7.18 -9.641 1 95.44 39 SER B CA 1
ATOM 1711 C C . SER B 1 39 ? 5.285 -5.695 -9.859 1 95.44 39 SER B C 1
ATOM 1713 O O . SER B 1 39 ? 6.129 -4.848 -9.562 1 95.44 39 SER B O 1
ATOM 1715 N N . MET B 1 40 ? 4.094 -5.395 -10.336 1 96.19 40 MET B N 1
ATOM 1716 C CA . MET B 1 40 ? 3.771 -4.02 -10.703 1 96.19 40 MET B CA 1
ATOM 1717 C C . MET B 1 40 ? 2.791 -3.408 -9.703 1 96.19 40 MET B C 1
ATOM 1719 O O . MET B 1 40 ? 2.789 -2.195 -9.492 1 96.19 40 MET B O 1
ATOM 1723 N N . ALA B 1 41 ? 1.939 -4.211 -9.094 1 97.19 41 ALA B N 1
ATOM 1724 C CA . ALA B 1 41 ? 0.97 -3.812 -8.078 1 97.19 41 ALA B CA 1
ATOM 1725 C C . ALA B 1 41 ? 0.559 -5.004 -7.219 1 97.19 41 ALA B C 1
ATOM 1727 O O . ALA B 1 41 ? 0.735 -6.156 -7.617 1 97.19 41 ALA B O 1
ATOM 1728 N N . MET B 1 42 ? 0.035 -4.723 -6.043 1 97.5 42 MET B N 1
ATOM 1729 C CA . MET B 1 42 ? -0.445 -5.762 -5.133 1 97.5 42 MET B CA 1
ATOM 1730 C C . MET B 1 42 ? -1.69 -5.293 -4.387 1 97.5 42 MET B C 1
ATOM 1732 O O . MET B 1 42 ? -1.891 -4.094 -4.195 1 97.5 42 MET B O 1
ATOM 1736 N N . ALA B 1 43 ? -2.461 -6.234 -3.996 1 97.69 43 ALA B N 1
ATOM 1737 C CA . ALA B 1 43 ? -3.658 -5.961 -3.205 1 97.69 43 ALA B CA 1
ATOM 1738 C C . ALA B 1 43 ? -3.934 -7.094 -2.219 1 97.69 43 ALA B C 1
ATOM 1740 O O . ALA B 1 43 ? -3.525 -8.234 -2.443 1 97.69 43 ALA B O 1
ATOM 1741 N N . ALA B 1 44 ? -4.555 -6.754 -1.156 1 97 44 ALA B N 1
ATOM 1742 C CA . ALA B 1 44 ? -4.855 -7.781 -0.164 1 97 44 ALA B CA 1
ATOM 1743 C C . ALA B 1 44 ? -6.164 -7.477 0.561 1 97 44 ALA B C 1
ATOM 1745 O O . ALA B 1 44 ? -6.566 -6.316 0.663 1 97 44 ALA B O 1
ATOM 1746 N N . SER B 1 45 ? -6.719 -8.539 1.102 1 95.25 45 SER B N 1
ATOM 1747 C CA . SER B 1 45 ? -8.016 -8.438 1.766 1 95.25 45 SER B CA 1
ATOM 1748 C C . SER B 1 45 ? -7.867 -7.965 3.205 1 95.25 45 SER B C 1
ATOM 1750 O O . SER B 1 45 ? -8.844 -7.559 3.836 1 95.25 45 SER B O 1
ATOM 1752 N N . ASP B 1 46 ? -6.617 -8.141 3.682 1 92.81 46 ASP B N 1
ATOM 1753 C CA . ASP B 1 46 ? -6.375 -7.836 5.09 1 92.81 46 ASP B CA 1
ATOM 1754 C C . ASP B 1 46 ? -4.98 -7.254 5.297 1 92.81 46 ASP B C 1
ATOM 1756 O O . ASP B 1 46 ? -4.027 -7.656 4.625 1 92.81 46 ASP B O 1
ATOM 1760 N N . PHE B 1 47 ? -4.883 -6.402 6.312 1 92.75 47 PHE B N 1
ATOM 1761 C CA . PHE B 1 47 ? -3.598 -5.766 6.582 1 92.75 47 PHE B CA 1
ATOM 1762 C C . PHE B 1 47 ? -2.605 -6.77 7.156 1 92.75 47 PHE B C 1
ATOM 1764 O O . PHE B 1 47 ? -1.394 -6.547 7.105 1 92.75 47 PHE B O 1
ATOM 1771 N N . SER B 1 48 ? -3.131 -7.867 7.754 1 92 48 SER B N 1
ATOM 1772 C CA . SER B 1 48 ? -2.236 -8.891 8.281 1 92 48 SER B CA 1
ATOM 1773 C C . SER B 1 48 ? -1.336 -9.461 7.191 1 92 48 SER B C 1
ATOM 1775 O O . SER B 1 48 ? -0.277 -10.023 7.484 1 92 48 SER B O 1
ATOM 1777 N N . LEU B 1 49 ? -1.705 -9.328 5.938 1 95 49 LEU B N 1
ATOM 1778 C CA . LEU B 1 49 ? -0.956 -9.852 4.801 1 95 49 LEU B CA 1
ATOM 1779 C C . LEU B 1 49 ? 0.185 -8.914 4.422 1 95 49 LEU B C 1
ATOM 1781 O O . LEU B 1 49 ? 0.85 -9.117 3.404 1 95 49 LEU B O 1
ATOM 1785 N N . LEU B 1 50 ? 0.44 -7.887 5.238 1 94.62 50 LEU B N 1
ATOM 1786 C CA . LEU B 1 50 ? 1.526 -6.941 4.996 1 94.62 50 LEU B CA 1
ATOM 1787 C C . LEU B 1 50 ? 2.289 -6.648 6.281 1 94.62 50 LEU B C 1
ATOM 1789 O O . LEU B 1 50 ? 3.379 -6.07 6.242 1 94.62 50 LEU B O 1
ATOM 1793 N N . GLU B 1 51 ? 1.857 -7 7.391 1 92.62 51 GLU B N 1
ATOM 1794 C CA . GLU B 1 51 ? 2.303 -6.531 8.703 1 92.62 51 GLU B CA 1
ATOM 1795 C C . GLU B 1 51 ? 3.637 -7.164 9.086 1 92.62 51 GLU B C 1
ATOM 1797 O O . GLU B 1 51 ? 4.395 -6.59 9.875 1 92.62 51 GLU B O 1
ATOM 1802 N N . THR B 1 52 ? 3.873 -8.328 8.609 1 90.44 52 THR B N 1
ATOM 1803 C CA . THR B 1 52 ? 5.129 -8.984 8.961 1 90.44 52 THR B CA 1
ATOM 1804 C C . THR B 1 52 ? 6.066 -9.031 7.758 1 90.44 52 THR B C 1
ATOM 1806 O O . THR B 1 52 ? 5.621 -8.914 6.613 1 90.44 52 THR B O 1
ATOM 1809 N N . LYS B 1 53 ? 7.277 -9.25 8.016 1 87.12 53 LYS B N 1
ATOM 1810 C CA . LYS B 1 53 ? 8.289 -9.281 6.961 1 87.12 53 LYS B CA 1
ATOM 1811 C C . LYS B 1 53 ? 8.078 -10.469 6.027 1 87.12 53 LYS B C 1
ATOM 1813 O O . LYS B 1 53 ? 8.516 -10.453 4.879 1 87.12 53 LYS B O 1
ATOM 1818 N N . GLU B 1 54 ? 7.441 -11.461 6.504 1 87.44 54 GLU B N 1
ATOM 1819 C CA . GLU B 1 54 ? 7.23 -12.68 5.723 1 87.44 54 GLU B CA 1
ATOM 1820 C C . GLU B 1 54 ? 5.871 -12.664 5.035 1 87.44 54 GLU B C 1
ATOM 1822 O O . GLU B 1 54 ? 5.516 -13.617 4.336 1 87.44 54 GLU B O 1
ATOM 1827 N N . ALA B 1 55 ? 5.164 -11.578 5.23 1 92.75 55 ALA B N 1
ATOM 1828 C CA . ALA B 1 55 ? 3.793 -11.516 4.727 1 92.75 55 ALA B CA 1
ATOM 1829 C C . ALA B 1 55 ? 3.77 -11.492 3.201 1 92.75 55 ALA B C 1
ATOM 1831 O O . ALA B 1 55 ? 4.73 -11.047 2.568 1 92.75 55 ALA B O 1
ATOM 1832 N N . PRO B 1 56 ? 2.646 -11.938 2.578 1 94 56 PRO B N 1
ATOM 1833 C CA . PRO B 1 56 ? 2.512 -12.086 1.127 1 94 56 PRO B CA 1
ATOM 1834 C C . PRO B 1 56 ? 2.764 -10.781 0.375 1 94 56 PRO B C 1
ATOM 1836 O O . PRO B 1 56 ? 3.295 -10.797 -0.738 1 94 56 PRO B O 1
ATOM 1839 N N . LEU B 1 57 ? 2.451 -9.641 0.986 1 94.88 57 LEU B N 1
ATOM 1840 C CA . LEU B 1 57 ? 2.617 -8.367 0.293 1 94.88 57 LEU B CA 1
ATOM 1841 C C . LEU B 1 57 ? 4.047 -7.852 0.439 1 94.88 57 LEU B C 1
ATOM 1843 O O . LEU B 1 57 ? 4.375 -6.777 -0.067 1 94.88 57 LEU B O 1
ATOM 1847 N N . ARG B 1 58 ? 4.844 -8.633 1.126 1 92.81 58 ARG B N 1
ATOM 1848 C CA . ARG B 1 58 ? 6.254 -8.281 1.277 1 92.81 58 ARG B CA 1
ATOM 1849 C C . ARG B 1 58 ? 7.129 -9.148 0.378 1 92.81 58 ARG B C 1
ATOM 1851 O O . ARG B 1 58 ? 8.359 -9.086 0.448 1 92.81 58 ARG B O 1
ATOM 1858 N N . ILE B 1 59 ? 6.48 -9.906 -0.479 1 93.5 59 ILE B N 1
ATOM 1859 C CA . ILE B 1 59 ? 7.176 -10.852 -1.354 1 93.5 59 ILE B CA 1
ATOM 1860 C C . ILE B 1 59 ? 6.977 -10.438 -2.812 1 93.5 59 ILE B C 1
ATOM 1862 O O . ILE B 1 59 ? 5.863 -10.102 -3.223 1 93.5 59 ILE B O 1
ATOM 1866 N N . TYR B 1 60 ? 8.086 -10.562 -3.582 1 95.5 60 TYR B N 1
ATOM 1867 C CA . TYR B 1 60 ? 8.039 -10.234 -5 1 95.5 60 TYR B CA 1
ATOM 1868 C C . TYR B 1 60 ? 8.398 -11.445 -5.855 1 95.5 60 TYR B C 1
ATOM 1870 O O . TYR B 1 60 ? 9.492 -11.992 -5.742 1 95.5 60 TYR B O 1
ATOM 1878 N N . ILE B 1 61 ? 7.48 -11.812 -6.707 1 95 61 ILE B N 1
ATOM 1879 C CA . ILE B 1 61 ? 7.723 -12.945 -7.598 1 95 61 ILE B CA 1
ATOM 1880 C C . ILE B 1 61 ? 8.68 -12.531 -8.719 1 95 61 ILE B C 1
ATOM 1882 O O . ILE B 1 61 ? 8.461 -11.508 -9.375 1 95 61 ILE B O 1
ATOM 1886 N N . SER B 1 62 ? 9.711 -13.305 -8.922 1 95.69 62 SER B N 1
ATOM 1887 C CA . SER B 1 62 ? 10.727 -12.914 -9.891 1 95.69 62 SER B CA 1
ATOM 1888 C C . SER B 1 62 ? 10.695 -13.82 -11.117 1 95.69 62 SER B C 1
ATOM 1890 O O . SER B 1 62 ? 11.094 -13.406 -12.211 1 95.69 62 SER B O 1
ATOM 1892 N N . SER B 1 63 ? 10.25 -15.062 -10.93 1 95.56 63 SER B N 1
ATOM 1893 C CA . SER B 1 63 ? 10.164 -15.938 -12.094 1 95.56 63 SER B CA 1
ATOM 1894 C C . SER B 1 63 ? 9.211 -17.109 -11.844 1 95.56 63 SER B C 1
ATOM 1896 O O . SER B 1 63 ? 8.969 -17.469 -10.688 1 95.56 63 SER B O 1
ATOM 1898 N N . LEU B 1 64 ? 8.664 -17.594 -12.883 1 94.19 64 LEU B N 1
ATOM 1899 C CA . LEU B 1 64 ? 7.848 -18.797 -12.914 1 94.19 64 LEU B CA 1
ATOM 1900 C C . LEU B 1 64 ? 8.43 -19.812 -13.883 1 94.19 64 LEU B C 1
ATOM 1902 O O . LEU B 1 64 ? 8.914 -19.453 -14.961 1 94.19 64 LEU B O 1
ATOM 1906 N N . GLN B 1 65 ? 8.422 -21.078 -13.438 1 95.31 65 GLN B N 1
ATOM 1907 C CA . GLN B 1 65 ? 8.922 -22.156 -14.289 1 95.31 65 GLN B CA 1
ATOM 1908 C C . GLN B 1 65 ? 8.062 -23.406 -14.164 1 95.31 65 GLN B C 1
ATOM 1910 O O . GLN B 1 65 ? 8.148 -24.125 -13.164 1 95.31 65 GLN B O 1
ATOM 1915 N N . PRO B 1 66 ? 7.273 -23.672 -15.211 1 93.12 66 PRO B N 1
ATOM 1916 C CA . PRO B 1 66 ? 6.547 -24.938 -15.188 1 93.12 66 PRO B CA 1
ATOM 1917 C C . PRO B 1 66 ? 7.473 -26.141 -15.188 1 93.12 66 PRO B C 1
ATOM 1919 O O . PRO B 1 66 ? 8.523 -26.125 -15.836 1 93.12 66 PRO B O 1
ATOM 1922 N N . THR B 1 67 ? 7.07 -27.156 -14.445 1 94.25 67 THR B N 1
ATOM 1923 C CA . THR B 1 67 ? 7.848 -28.391 -14.414 1 94.25 67 THR B CA 1
ATOM 1924 C C . THR B 1 67 ? 7.262 -29.438 -15.367 1 94.25 67 THR B C 1
ATOM 1926 O O . THR B 1 67 ? 6.105 -29.312 -15.789 1 94.25 67 THR B O 1
ATOM 1929 N N . PRO B 1 68 ? 8.062 -30.469 -15.664 1 92.12 68 PRO B N 1
ATOM 1930 C CA . PRO B 1 68 ? 7.566 -31.531 -16.547 1 92.12 68 PRO B CA 1
ATOM 1931 C C . PRO B 1 68 ? 6.344 -32.25 -15.984 1 92.12 68 PRO B C 1
ATOM 1933 O O . PRO B 1 68 ? 5.512 -32.75 -16.75 1 92.12 68 PRO B O 1
ATOM 1936 N N . GLU B 1 69 ? 6.137 -32.312 -14.648 1 92.94 69 GLU B N 1
ATOM 1937 C CA . GLU B 1 69 ? 5.031 -33.031 -14 1 92.94 69 GLU B CA 1
ATOM 1938 C C . GLU B 1 69 ? 3.764 -32.188 -13.992 1 92.94 69 GLU B C 1
ATOM 1940 O O . GLU B 1 69 ? 2.703 -32.625 -13.57 1 92.94 69 GLU B O 1
ATOM 1945 N N . GLY B 1 70 ? 3.885 -30.922 -14.445 1 91 70 GLY B N 1
ATOM 1946 C CA . GLY B 1 70 ? 2.723 -30.047 -14.484 1 91 70 GLY B CA 1
ATOM 1947 C C . GLY B 1 70 ? 2.646 -29.109 -13.289 1 91 70 GLY B C 1
ATOM 1948 O O . GLY B 1 70 ? 1.687 -28.344 -13.156 1 91 70 GLY B O 1
ATOM 1949 N N . ASN B 1 71 ? 3.67 -29.141 -12.445 1 94.81 71 ASN B N 1
ATOM 1950 C CA . ASN B 1 71 ? 3.76 -28.234 -11.312 1 94.81 71 ASN B CA 1
ATOM 1951 C C . ASN B 1 71 ? 4.355 -26.891 -11.727 1 94.81 71 ASN B C 1
ATOM 1953 O O . ASN B 1 71 ? 4.594 -26.641 -12.914 1 94.81 71 ASN B O 1
ATOM 1957 N N . LEU B 1 72 ? 4.457 -26 -10.781 1 95.25 72 LEU B N 1
ATOM 1958 C CA . LEU B 1 72 ? 5.004 -24.672 -11.039 1 95.25 72 LEU B CA 1
ATOM 1959 C C . LEU B 1 72 ? 6.059 -24.312 -10 1 95.25 72 LEU B C 1
ATOM 1961 O O . LEU B 1 72 ? 5.766 -24.281 -8.797 1 95.25 72 LEU B O 1
ATOM 1965 N N . GLU B 1 73 ? 7.25 -24.125 -10.477 1 97 73 GLU B N 1
ATOM 1966 C CA . GLU B 1 73 ? 8.281 -23.562 -9.617 1 97 73 GLU B CA 1
ATOM 1967 C C . GLU B 1 73 ? 8.219 -22.031 -9.586 1 97 73 GLU B C 1
ATOM 1969 O O . GLU B 1 73 ? 8.211 -21.391 -10.641 1 97 73 GLU B O 1
ATOM 1974 N N . ILE B 1 74 ? 8.188 -21.484 -8.43 1 96.56 74 ILE B N 1
ATOM 1975 C CA . ILE B 1 74 ? 8.062 -20.047 -8.25 1 96.56 74 ILE B CA 1
ATOM 1976 C C . ILE B 1 74 ? 9.297 -19.5 -7.523 1 96.56 74 ILE B C 1
ATOM 1978 O O . ILE B 1 74 ? 9.617 -19.938 -6.414 1 96.56 74 ILE B O 1
ATOM 1982 N N . ALA B 1 75 ? 9.969 -18.625 -8.164 1 96.88 75 ALA B N 1
ATOM 1983 C CA . ALA B 1 75 ? 11.047 -17.906 -7.496 1 96.88 75 ALA B CA 1
ATOM 1984 C C . ALA B 1 75 ? 10.555 -16.578 -6.934 1 96.88 75 ALA B C 1
ATOM 1986 O O . ALA B 1 75 ? 9.883 -15.812 -7.629 1 96.88 75 ALA B O 1
ATOM 1987 N N . LEU B 1 76 ? 10.859 -16.328 -5.707 1 94.62 76 LEU B N 1
ATOM 1988 C CA . LEU B 1 76 ? 10.398 -15.102 -5.059 1 94.62 76 LEU B CA 1
ATOM 1989 C C . LEU B 1 76 ? 11.539 -14.438 -4.293 1 94.62 76 LEU B C 1
ATOM 1991 O O . LEU B 1 76 ? 12.516 -15.094 -3.932 1 94.62 76 LEU B O 1
ATOM 1995 N N . CYS B 1 77 ? 11.375 -13.164 -4.148 1 94.69 77 CYS B N 1
ATOM 1996 C CA . CYS B 1 77 ? 12.367 -12.336 -3.461 1 94.69 77 CYS B CA 1
ATOM 1997 C C . CYS B 1 77 ? 11.734 -11.586 -2.299 1 94.69 77 CYS B C 1
ATOM 1999 O O . CYS B 1 77 ? 10.609 -11.086 -2.412 1 94.69 77 CYS B O 1
ATOM 2001 N N . ARG B 1 78 ? 12.453 -11.484 -1.201 1 91.88 78 ARG B N 1
ATOM 2002 C CA . ARG B 1 78 ? 11.984 -10.719 -0.051 1 91.88 78 ARG B CA 1
ATOM 2003 C C . ARG B 1 78 ? 13.156 -10.117 0.72 1 91.88 78 ARG B C 1
ATOM 2005 O O . ARG B 1 78 ? 14.312 -10.508 0.511 1 91.88 78 ARG B O 1
ATOM 2012 N N . TRP B 1 79 ? 12.836 -9.203 1.547 1 89.81 79 TRP B N 1
ATOM 2013 C CA . TRP B 1 79 ? 13.836 -8.578 2.406 1 89.81 79 TRP B CA 1
ATOM 2014 C C . TRP B 1 79 ? 14.031 -9.383 3.689 1 89.81 79 TRP B C 1
ATOM 2016 O O . TRP B 1 79 ? 13.062 -9.664 4.402 1 89.81 79 TRP B O 1
ATOM 2026 N N . GLU B 1 80 ? 15.258 -9.836 3.877 1 88.06 80 GLU B N 1
ATOM 2027 C CA . GLU B 1 80 ? 15.617 -10.578 5.082 1 88.06 80 GLU B CA 1
ATOM 2028 C C . GLU B 1 80 ? 17.031 -10.258 5.535 1 88.06 80 GLU B C 1
ATOM 2030 O O . GLU B 1 80 ? 17.984 -10.336 4.742 1 88.06 80 GLU B O 1
ATOM 2035 N N . SER B 1 81 ? 17.188 -9.914 6.789 1 87.88 81 SER B N 1
ATOM 2036 C CA . SER B 1 81 ? 18.484 -9.664 7.387 1 87.88 81 SER B CA 1
ATOM 2037 C C . SER B 1 81 ? 19.266 -8.609 6.609 1 87.88 81 SER B C 1
ATOM 2039 O O . SER B 1 81 ? 20.422 -8.828 6.23 1 87.88 81 SER B O 1
ATOM 2041 N N . ASN B 1 82 ? 18.656 -7.645 6.145 1 85.75 82 ASN B N 1
ATOM 2042 C CA . ASN B 1 82 ? 19.234 -6.457 5.523 1 85.75 82 ASN B CA 1
ATOM 2043 C C . ASN B 1 82 ? 19.719 -6.738 4.102 1 85.75 82 ASN B C 1
ATOM 2045 O O . ASN B 1 82 ? 20.641 -6.082 3.613 1 85.75 82 ASN B O 1
ATOM 2049 N N . GLN B 1 83 ? 19.141 -7.73 3.562 1 91.56 83 GLN B N 1
ATOM 2050 C CA . GLN B 1 83 ? 19.438 -8.023 2.162 1 91.56 83 GLN B CA 1
ATOM 2051 C C . GLN B 1 83 ? 18.219 -8.648 1.473 1 91.56 83 GLN B C 1
ATOM 2053 O O . GLN B 1 83 ? 17.297 -9.133 2.137 1 91.56 83 GLN B O 1
ATOM 2058 N N . CYS B 1 84 ? 18.234 -8.594 0.183 1 92.69 84 CYS B N 1
ATOM 2059 C CA . CYS B 1 84 ? 17.234 -9.289 -0.608 1 92.69 84 CYS B CA 1
ATOM 2060 C C . CYS B 1 84 ? 17.594 -10.75 -0.803 1 92.69 84 CYS B C 1
ATOM 2062 O O . CYS B 1 84 ? 18.688 -11.062 -1.287 1 92.69 84 CYS B O 1
ATOM 2064 N N . VAL B 1 85 ? 16.734 -11.594 -0.415 1 93.88 85 VAL B N 1
ATOM 2065 C CA . VAL B 1 85 ? 16.984 -13.023 -0.53 1 93.88 85 VAL B CA 1
ATOM 2066 C C . VAL B 1 85 ? 15.977 -13.641 -1.499 1 93.88 85 VAL B C 1
ATOM 2068 O O . VAL B 1 85 ? 14.812 -13.242 -1.537 1 93.88 85 VAL B O 1
ATOM 2071 N N . GLU B 1 86 ? 16.5 -14.578 -2.232 1 93.06 86 GLU B N 1
ATOM 2072 C CA . GLU B 1 86 ? 15.648 -15.305 -3.166 1 93.06 86 GLU B CA 1
ATOM 2073 C C . GLU B 1 86 ? 15.32 -16.703 -2.639 1 93.06 86 GLU B C 1
ATOM 2075 O O . GLU B 1 86 ? 16.172 -17.359 -2.033 1 93.06 86 GLU B O 1
ATOM 2080 N N . GLU B 1 87 ? 14.133 -17.047 -2.842 1 93.38 87 GLU B N 1
ATOM 2081 C CA . GLU B 1 87 ? 13.648 -18.375 -2.453 1 93.38 87 GLU B CA 1
ATOM 2082 C C . GLU B 1 87 ? 12.797 -19 -3.555 1 93.38 87 GLU B C 1
ATOM 2084 O O . GLU B 1 87 ? 12.172 -18.281 -4.34 1 93.38 87 GLU B O 1
ATOM 2089 N N . LYS B 1 88 ? 12.914 -20.312 -3.617 1 95.31 88 LYS B N 1
ATOM 2090 C CA . LYS B 1 88 ? 12.078 -21.031 -4.574 1 95.31 88 LYS B CA 1
ATOM 2091 C C . LYS B 1 88 ? 11.086 -21.938 -3.861 1 95.31 88 LYS B C 1
ATOM 2093 O O . LYS B 1 88 ? 11.43 -22.594 -2.877 1 95.31 88 LYS B O 1
ATOM 2098 N N . ILE B 1 89 ? 9.883 -21.891 -4.371 1 96 89 ILE B N 1
ATOM 2099 C CA . ILE B 1 89 ? 8.875 -22.812 -3.852 1 96 89 ILE B CA 1
ATOM 2100 C C . ILE B 1 89 ? 8.227 -23.578 -5.004 1 96 89 ILE B C 1
ATOM 2102 O O . ILE B 1 89 ? 8.32 -23.156 -6.16 1 96 89 ILE B O 1
ATOM 2106 N N . ILE B 1 90 ? 7.621 -24.75 -4.656 1 96.56 90 ILE B N 1
ATOM 2107 C CA . ILE B 1 90 ? 6.941 -25.547 -5.664 1 96.56 90 ILE B CA 1
ATOM 2108 C C . ILE B 1 90 ? 5.434 -25.5 -5.43 1 96.56 90 ILE B C 1
ATOM 2110 O O . ILE B 1 90 ? 4.961 -25.734 -4.316 1 96.56 90 ILE B O 1
ATOM 2114 N N . ALA B 1 91 ? 4.773 -25.094 -6.434 1 96.31 91 ALA B N 1
ATOM 2115 C CA . ALA B 1 91 ? 3.312 -25.156 -6.449 1 96.31 91 ALA B CA 1
ATOM 2116 C C . ALA B 1 91 ? 2.822 -26.391 -7.199 1 96.31 91 ALA B C 1
ATOM 2118 O O . ALA B 1 91 ? 3.105 -26.547 -8.391 1 96.31 91 ALA B O 1
ATOM 2119 N N . GLU B 1 92 ? 2.033 -27.203 -6.539 1 96.62 92 GLU B N 1
ATOM 2120 C CA . GLU B 1 92 ? 1.576 -28.469 -7.109 1 96.62 92 GLU B CA 1
ATOM 2121 C C . GLU B 1 92 ? 0.281 -28.281 -7.898 1 96.62 92 GLU B C 1
ATOM 2123 O O . GLU B 1 92 ? -0.664 -27.656 -7.41 1 96.62 92 GLU B O 1
ATOM 2128 N N . LYS B 1 93 ? 0.318 -28.812 -9 1 92.94 93 LYS B N 1
ATOM 2129 C CA . LYS B 1 93 ? -0.865 -28.703 -9.852 1 92.94 93 LYS B CA 1
ATOM 2130 C C . LYS B 1 93 ? -2.072 -29.375 -9.195 1 92.94 93 LYS B C 1
ATOM 2132 O O . LYS B 1 93 ? -1.921 -30.297 -8.398 1 92.94 93 LYS B O 1
ATOM 2137 N N . THR B 1 94 ? -3.23 -28.844 -9.516 1 91.94 94 THR B N 1
ATOM 2138 C CA . THR B 1 94 ? -4.5 -29.438 -9.102 1 91.94 94 THR B CA 1
ATOM 2139 C C . THR B 1 94 ? -5.355 -29.781 -10.312 1 91.94 94 THR B C 1
ATOM 2141 O O . THR B 1 94 ? -4.883 -29.734 -11.453 1 91.94 94 THR B O 1
ATOM 2144 N N . GLU B 1 95 ? -6.629 -30.266 -10.016 1 87.75 95 GLU B N 1
ATOM 2145 C CA . GLU B 1 95 ? -7.566 -30.562 -11.094 1 87.75 95 GLU B CA 1
ATOM 2146 C C . GLU B 1 95 ? -7.98 -29.297 -11.828 1 87.75 95 GLU B C 1
ATOM 2148 O O . GLU B 1 95 ? -8.344 -29.344 -13.008 1 87.75 95 GLU B O 1
ATOM 2153 N N . ASN B 1 96 ? -7.902 -28.219 -11.141 1 85.56 96 ASN B N 1
ATOM 2154 C CA . ASN B 1 96 ? -8.172 -26.906 -11.727 1 85.56 96 ASN B CA 1
ATOM 2155 C C . ASN B 1 96 ? -6.91 -26.297 -12.328 1 85.56 96 ASN B C 1
ATOM 2157 O O . ASN B 1 96 ? -5.949 -26.016 -11.609 1 85.56 96 ASN B O 1
ATOM 2161 N N . PRO B 1 97 ? -6.855 -26 -13.602 1 82.81 97 PRO B N 1
ATOM 2162 C CA . PRO B 1 97 ? -5.625 -25.562 -14.273 1 82.81 97 PRO B CA 1
ATOM 2163 C C . PRO B 1 97 ? -5.129 -24.203 -13.789 1 82.81 97 PRO B C 1
ATOM 2165 O O . PRO B 1 97 ? -3.967 -23.859 -14 1 82.81 97 PRO B O 1
ATOM 2168 N N . ILE B 1 98 ? -5.945 -23.484 -13.172 1 85.62 98 ILE B N 1
ATOM 2169 C CA . ILE B 1 98 ? -5.496 -22.156 -12.734 1 85.62 98 ILE B CA 1
ATOM 2170 C C . ILE B 1 98 ? -5.125 -22.203 -11.258 1 85.62 98 ILE B C 1
ATOM 2172 O O . ILE B 1 98 ? -4.715 -21.188 -10.688 1 85.62 98 ILE B O 1
ATOM 2176 N N . GLU B 1 99 ? -5.34 -23.312 -10.656 1 91 99 GLU B N 1
ATOM 2177 C CA . GLU B 1 99 ? -5.117 -23.453 -9.219 1 91 99 GLU B CA 1
ATOM 2178 C C . GLU B 1 99 ? -3.92 -24.344 -8.938 1 91 99 GLU B C 1
ATOM 2180 O O . GLU B 1 99 ? -3.779 -25.406 -9.547 1 91 99 GLU B O 1
ATOM 2185 N N . PHE B 1 100 ? -3.107 -23.953 -8.016 1 93.44 100 PHE B N 1
ATOM 2186 C CA . PHE B 1 100 ? -1.991 -24.75 -7.523 1 93.44 100 PHE B CA 1
ATOM 2187 C C . PHE B 1 100 ? -1.992 -24.812 -6 1 93.44 100 PHE B C 1
ATOM 2189 O O . PHE B 1 100 ? -2.443 -23.859 -5.344 1 93.44 100 PHE B O 1
ATOM 2196 N N . LYS B 1 101 ? -1.552 -25.859 -5.449 1 95.31 101 LYS B N 1
ATOM 2197 C CA . LYS B 1 101 ? -1.387 -26 -4.004 1 95.31 101 LYS B CA 1
ATOM 2198 C C . LYS B 1 101 ? 0.04 -25.656 -3.582 1 95.31 101 LYS B C 1
ATOM 2200 O O . LYS B 1 101 ? 1.001 -26.062 -4.242 1 95.31 101 LYS B O 1
ATOM 2205 N N . ILE B 1 102 ? 0.089 -24.891 -2.561 1 95.81 102 ILE B N 1
ATOM 2206 C CA . ILE B 1 102 ? 1.406 -24.562 -2.025 1 95.81 102 ILE B CA 1
ATOM 2207 C C . ILE B 1 102 ? 1.413 -24.766 -0.511 1 95.81 102 ILE B C 1
ATOM 2209 O O . ILE B 1 102 ? 0.355 -24.891 0.109 1 95.81 102 ILE B O 1
ATOM 2213 N N . ASN B 1 103 ? 2.641 -24.953 -0.028 1 91.88 103 ASN B N 1
ATOM 2214 C CA . ASN B 1 103 ? 2.906 -24.938 1.406 1 91.88 103 ASN B CA 1
ATOM 2215 C C . ASN B 1 103 ? 3.924 -23.875 1.779 1 91.88 103 ASN B C 1
ATOM 2217 O O . ASN B 1 103 ? 5.098 -24.172 1.995 1 91.88 103 ASN B O 1
ATOM 2221 N N . TYR B 1 104 ? 3.461 -22.719 1.848 1 88.69 104 TYR B N 1
ATOM 2222 C CA . TYR B 1 104 ? 4.316 -21.562 2.074 1 88.69 104 TYR B CA 1
ATOM 2223 C C . TYR B 1 104 ? 3.654 -20.578 3.029 1 88.69 104 TYR B C 1
ATOM 2225 O O . TYR B 1 104 ? 2.627 -19.969 2.699 1 88.69 104 TYR B O 1
ATOM 2233 N N . LEU B 1 105 ? 4.309 -20.391 4.176 1 83.12 105 LEU B N 1
ATOM 2234 C CA . LEU B 1 105 ? 3.729 -19.562 5.227 1 83.12 105 LEU B CA 1
ATOM 2235 C C . LEU B 1 105 ? 2.312 -20.016 5.562 1 83.12 105 LEU B C 1
ATOM 2237 O O . LEU B 1 105 ? 2.105 -21.172 5.957 1 83.12 105 LEU B O 1
ATOM 2241 N N . ASP B 1 106 ? 1.288 -19.141 5.523 1 84.81 106 ASP B N 1
ATOM 2242 C CA . ASP B 1 106 ? -0.096 -19.5 5.82 1 84.81 106 ASP B CA 1
ATOM 2243 C C . ASP B 1 106 ? -0.898 -19.703 4.539 1 84.81 106 ASP B C 1
ATOM 2245 O O . ASP B 1 106 ? -2.074 -20.062 4.586 1 84.81 106 ASP B O 1
ATOM 2249 N N . GLU B 1 107 ? -0.255 -19.469 3.441 1 85.19 107 GLU B N 1
ATOM 2250 C CA . GLU B 1 107 ? -0.937 -19.625 2.16 1 85.19 107 GLU B CA 1
ATOM 2251 C C . GLU B 1 107 ? -0.854 -21.062 1.659 1 85.19 107 GLU B C 1
ATOM 2253 O O . GLU B 1 107 ? 0.202 -21.688 1.738 1 85.19 107 GLU B O 1
ATOM 2258 N N . ASN B 1 108 ? -2.006 -21.469 1.168 1 89.25 108 ASN B N 1
ATOM 2259 C CA . ASN B 1 108 ? -2.008 -22.875 0.736 1 89.25 108 ASN B CA 1
ATOM 2260 C C . ASN B 1 108 ? -2.471 -23 -0.711 1 89.25 108 ASN B C 1
ATOM 2262 O O . ASN B 1 108 ? -2.479 -24.109 -1.263 1 89.25 108 ASN B O 1
ATOM 2266 N N . ARG B 1 109 ? -2.854 -22 -1.348 1 93.38 109 ARG B N 1
ATOM 2267 C CA . ARG B 1 109 ? -3.297 -22.047 -2.738 1 93.38 109 ARG B CA 1
ATOM 2268 C C . ARG B 1 109 ? -2.793 -20.844 -3.52 1 93.38 109 ARG B C 1
ATOM 2270 O O . ARG B 1 109 ? -2.695 -19.75 -2.977 1 93.38 109 ARG B O 1
ATOM 2277 N N . ILE B 1 110 ? -2.539 -21.062 -4.77 1 94 110 ILE B N 1
ATOM 2278 C CA . ILE B 1 110 ? -2.227 -20.016 -5.738 1 94 110 ILE B CA 1
ATOM 2279 C C . ILE B 1 110 ? -3.162 -20.141 -6.941 1 94 110 ILE B C 1
ATOM 2281 O O . ILE B 1 110 ? -3.445 -21.234 -7.41 1 94 110 ILE B O 1
ATOM 2285 N N . TYR B 1 111 ? -3.621 -19.062 -7.367 1 91.75 111 TYR B N 1
ATOM 2286 C CA . TYR B 1 111 ? -4.445 -18.984 -8.57 1 91.75 111 TYR B CA 1
ATOM 2287 C C . TYR B 1 111 ? -3.797 -18.094 -9.625 1 91.75 111 TYR B C 1
ATOM 2289 O O . TYR B 1 111 ? -3.268 -17.031 -9.305 1 91.75 111 TYR B O 1
ATOM 2297 N N . LEU B 1 112 ? -3.775 -18.562 -10.789 1 91.56 112 LEU B N 1
ATOM 2298 C CA . LEU B 1 112 ? -3.268 -17.797 -11.914 1 91.56 112 LEU B CA 1
ATOM 2299 C C . LEU B 1 112 ? -4.402 -17.375 -12.844 1 91.56 112 LEU B C 1
ATOM 2301 O O . LEU B 1 112 ? -5.199 -18.203 -13.281 1 91.56 112 LEU B O 1
ATOM 2305 N N . PHE B 1 113 ? -4.418 -16.109 -12.961 1 86.44 113 PHE B N 1
ATOM 2306 C CA . PHE B 1 113 ? -5.441 -15.594 -13.859 1 86.44 113 PHE B CA 1
ATOM 2307 C C . PHE B 1 113 ? -4.805 -14.945 -15.078 1 86.44 113 PHE B C 1
ATOM 2309 O O . PHE B 1 113 ? -3.83 -14.203 -14.961 1 86.44 113 PHE B O 1
ATOM 2316 N N . ASN B 1 114 ? -4.797 -15.812 -16.141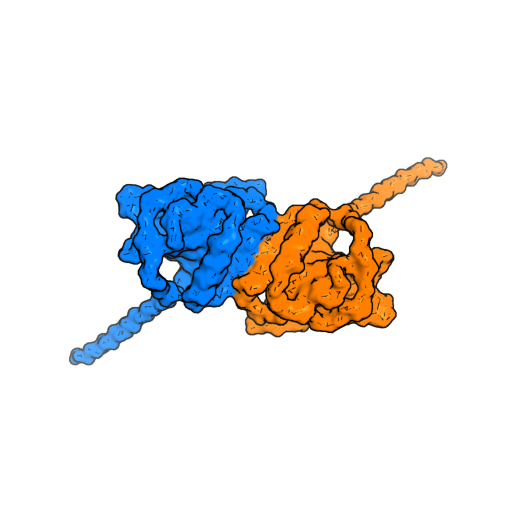 1 67.31 114 ASN B N 1
ATOM 2317 C CA . ASN B 1 114 ? -4.16 -15.344 -17.359 1 67.31 114 ASN B CA 1
ATOM 2318 C C . ASN B 1 114 ? -5.012 -14.305 -18.078 1 67.31 114 ASN B C 1
ATOM 2320 O O . ASN B 1 114 ? -6.215 -14.492 -18.25 1 67.31 114 ASN B O 1
ATOM 2324 N N . THR B 1 115 ? -4.496 -13.109 -18.078 1 65.38 115 THR B N 1
ATOM 2325 C CA . THR B 1 115 ? -5.199 -12.18 -18.969 1 65.38 115 THR B CA 1
ATOM 2326 C C . THR B 1 115 ? -4.695 -12.305 -20.406 1 65.38 115 THR B C 1
ATOM 2328 O O . THR B 1 115 ? -3.969 -13.25 -20.734 1 65.38 115 THR B O 1
ATOM 2331 N N . ASP B 1 116 ? -4.656 -11.289 -21.344 1 56.94 116 ASP B N 1
ATOM 2332 C CA . ASP B 1 116 ? -4.426 -11.32 -22.781 1 56.94 116 ASP B CA 1
ATOM 2333 C C . ASP B 1 116 ? -3.158 -12.102 -23.125 1 56.94 116 ASP B C 1
ATOM 2335 O O . ASP B 1 116 ? -2.654 -12.023 -24.25 1 56.94 116 ASP B O 1
ATOM 2339 N N . GLY B 1 117 ? -2.688 -13.172 -22.453 1 55.09 117 GLY B N 1
ATOM 2340 C CA . GLY B 1 117 ? -1.776 -14.117 -23.078 1 55.09 117 GLY B CA 1
ATOM 2341 C C . GLY B 1 117 ? -0.38 -14.078 -22.484 1 55.09 117 GLY B C 1
ATOM 2342 O O . GLY B 1 117 ? -0.168 -13.508 -21.422 1 55.09 117 GLY B O 1
ATOM 2343 N N . SER B 1 118 ? 0.754 -13.523 -22.938 1 68.5 118 SER B N 1
ATOM 2344 C CA . SER B 1 118 ? 2.195 -13.625 -22.719 1 68.5 118 SER B CA 1
ATOM 2345 C C . SER B 1 118 ? 2.756 -12.336 -22.125 1 68.5 118 SER B C 1
ATOM 2347 O O . SER B 1 118 ? 3.893 -12.312 -21.656 1 68.5 118 SER B O 1
ATOM 2349 N N . LYS B 1 119 ? 1.915 -11.391 -21.828 1 83.56 119 LYS B N 1
ATOM 2350 C CA . LYS B 1 119 ? 2.516 -10.102 -21.484 1 83.56 119 LYS B CA 1
ATOM 2351 C C . LYS B 1 119 ? 2.338 -9.789 -20 1 83.56 119 LYS B C 1
ATOM 2353 O O . LYS B 1 119 ? 3.201 -9.164 -19.391 1 83.56 119 LYS B O 1
ATOM 2358 N N . TYR B 1 120 ? 1.236 -10.211 -19.406 1 92.12 120 TYR B N 1
ATOM 2359 C CA . TYR B 1 120 ? 1.01 -9.961 -17.984 1 92.12 120 TYR B CA 1
ATOM 2360 C C . TYR B 1 120 ? 0.23 -11.109 -17.344 1 92.12 120 TYR B C 1
ATOM 2362 O O . TYR B 1 120 ? -0.355 -11.938 -18.047 1 92.12 120 TYR B O 1
ATOM 2370 N N . LEU B 1 121 ? 0.333 -11.219 -16.047 1 92.12 121 LEU B N 1
ATOM 2371 C CA . LEU B 1 121 ? -0.294 -12.281 -15.273 1 92.12 121 LEU B CA 1
ATOM 2372 C C . LEU B 1 121 ? -0.81 -11.742 -13.945 1 92.12 121 LEU B C 1
ATOM 2374 O O . LEU B 1 121 ? -0.123 -10.969 -13.273 1 92.12 121 LEU B O 1
ATOM 2378 N N . PHE B 1 122 ? -2.068 -12.07 -13.641 1 94.25 122 PHE B N 1
ATOM 2379 C CA . PHE B 1 122 ? -2.578 -11.82 -12.297 1 94.25 122 PHE B CA 1
ATOM 2380 C C . PHE B 1 122 ? -2.49 -13.078 -11.445 1 94.25 122 PHE B C 1
ATOM 2382 O O . PHE B 1 122 ? -3.006 -14.133 -11.828 1 94.25 122 PHE B O 1
ATOM 2389 N N . LEU B 1 123 ? -1.803 -12.969 -10.352 1 93.94 123 LEU B N 1
ATOM 2390 C CA . LEU B 1 123 ? -1.564 -14.094 -9.453 1 93.94 123 LEU B CA 1
ATOM 2391 C C . LEU B 1 123 ? -2.125 -13.805 -8.062 1 93.94 123 LEU B C 1
ATOM 2393 O O . LEU B 1 123 ? -1.856 -12.75 -7.484 1 93.94 123 LEU B O 1
ATOM 2397 N N . CYS B 1 124 ? -2.912 -14.789 -7.516 1 94.94 124 CYS B N 1
ATOM 2398 C CA . CYS B 1 124 ? -3.479 -14.602 -6.184 1 94.94 124 CYS B CA 1
ATOM 2399 C C . CYS B 1 124 ? -3.068 -15.742 -5.258 1 94.94 124 CYS B C 1
ATOM 2401 O O . CYS B 1 124 ? -3.049 -16.906 -5.664 1 94.94 124 CYS B O 1
ATOM 2403 N N . LEU B 1 125 ? -2.664 -15.352 -4.082 1 95.25 125 LEU B N 1
ATOM 2404 C CA . LEU B 1 125 ? -2.367 -16.281 -2.994 1 95.25 125 LEU B CA 1
ATOM 2405 C C . LEU B 1 125 ? -3.506 -16.312 -1.979 1 95.25 125 LEU B C 1
ATOM 2407 O O . LEU B 1 125 ? -3.969 -15.258 -1.528 1 95.25 125 LEU B O 1
ATOM 2411 N N . GLU B 1 126 ? -3.9 -17.531 -1.641 1 94.38 126 GLU B N 1
ATOM 2412 C CA . GLU B 1 126 ? -5 -17.688 -0.694 1 94.38 126 GLU B CA 1
ATOM 2413 C C . GLU B 1 126 ? -4.57 -18.484 0.53 1 94.38 126 GLU B C 1
ATOM 2415 O O . GLU B 1 126 ? -3.822 -19.453 0.41 1 94.38 126 GLU B O 1
ATOM 2420 N N . SER B 1 127 ? -4.965 -18 1.672 1 92.69 127 SER B N 1
ATOM 2421 C CA . SER B 1 127 ? -5.023 -18.828 2.863 1 92.69 127 SER B CA 1
ATOM 2422 C C . SER B 1 127 ? -6.453 -19.281 3.158 1 92.69 127 SER B C 1
ATOM 2424 O O . SER B 1 127 ? -7.277 -18.484 3.6 1 92.69 127 SER B O 1
ATOM 2426 N N . THR B 1 128 ? -6.652 -20.531 2.971 1 88.44 128 THR B N 1
ATOM 2427 C CA . THR B 1 128 ? -7.992 -21.062 3.17 1 88.44 128 THR B CA 1
ATOM 2428 C C . THR B 1 128 ? -8.391 -20.984 4.641 1 88.44 128 THR B C 1
ATOM 2430 O O . THR B 1 128 ? -9.477 -20.5 4.973 1 88.44 128 THR B O 1
ATOM 2433 N N . PRO B 1 129 ? -7.508 -21.406 5.559 1 88.56 129 PRO B N 1
ATOM 2434 C CA . PRO B 1 129 ? -7.891 -21.344 6.973 1 88.56 129 PRO B CA 1
ATOM 2435 C C . PRO B 1 129 ? -8.195 -19.922 7.438 1 88.56 129 PRO B C 1
ATOM 2437 O O . PRO B 1 129 ? -9.055 -19.719 8.289 1 88.56 129 PRO B O 1
ATOM 2440 N N . ARG B 1 130 ? -7.5 -18.938 6.84 1 90.12 130 ARG B N 1
ATOM 2441 C CA . ARG B 1 130 ? -7.668 -17.547 7.27 1 90.12 130 ARG B CA 1
ATOM 2442 C C . ARG B 1 130 ? -8.656 -16.812 6.371 1 90.12 130 ARG B C 1
ATOM 2444 O O . ARG B 1 130 ? -9.047 -15.68 6.664 1 90.12 130 ARG B O 1
ATOM 2451 N N . GLN B 1 131 ? -8.992 -17.453 5.352 1 89.25 131 GLN B N 1
ATOM 2452 C CA . GLN B 1 131 ? -9.945 -16.906 4.383 1 89.25 131 GLN B CA 1
ATOM 2453 C C . GLN B 1 131 ? -9.508 -15.547 3.873 1 89.25 131 GLN B C 1
ATOM 2455 O O . GLN B 1 131 ? -10.305 -14.609 3.826 1 89.25 131 GLN B O 1
ATOM 2460 N N . ASN B 1 132 ? -8.25 -15.367 3.615 1 93.44 132 ASN B N 1
ATOM 2461 C CA . ASN B 1 132 ? -7.758 -14.109 3.082 1 93.44 132 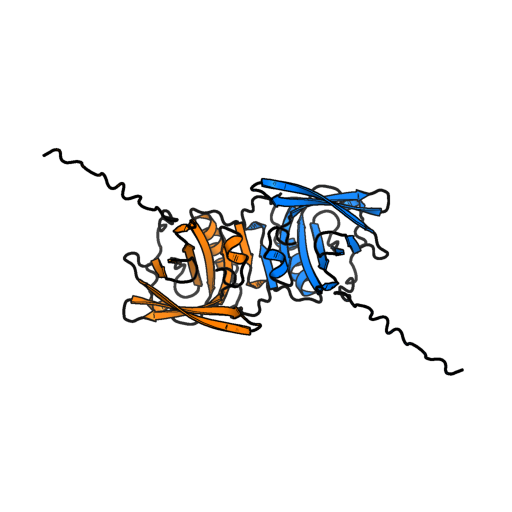ASN B CA 1
ATOM 2462 C C . ASN B 1 132 ? -7.02 -14.305 1.763 1 93.44 132 ASN B C 1
ATOM 2464 O O . ASN B 1 132 ? -6.758 -15.438 1.357 1 93.44 132 ASN B O 1
ATOM 2468 N N . LEU B 1 133 ? -6.93 -13.227 1.076 1 95.62 133 LEU B N 1
ATOM 2469 C CA . LEU B 1 133 ? -6.438 -13.258 -0.297 1 95.62 133 LEU B CA 1
ATOM 2470 C C . LEU B 1 133 ? -5.473 -12.102 -0.557 1 95.62 133 LEU B C 1
ATOM 2472 O O . LEU B 1 133 ? -5.723 -10.969 -0.135 1 95.62 133 LEU B O 1
ATOM 2476 N N . ALA B 1 134 ? -4.355 -12.383 -1.147 1 96.75 134 ALA B N 1
ATOM 2477 C CA . ALA B 1 134 ? -3.41 -11.398 -1.675 1 96.75 134 ALA B CA 1
ATOM 2478 C C . ALA B 1 134 ? -3.17 -11.617 -3.166 1 96.75 134 ALA B C 1
ATOM 2480 O O . ALA B 1 134 ? -3.018 -12.758 -3.617 1 96.75 134 ALA B O 1
ATOM 2481 N N . CYS B 1 135 ? -3.154 -10.586 -3.922 1 96.38 135 CYS B N 1
ATOM 2482 C CA . CYS B 1 135 ? -2.998 -10.711 -5.367 1 96.38 135 CYS B CA 1
ATOM 2483 C C . CYS B 1 135 ? -1.891 -9.797 -5.875 1 96.38 135 CYS B C 1
ATOM 2485 O O . CYS B 1 135 ? -1.634 -8.742 -5.297 1 96.38 135 CYS B O 1
ATOM 2487 N N . GLN B 1 136 ? -1.257 -10.188 -6.953 1 96.5 136 GLN B N 1
ATOM 2488 C CA . GLN B 1 136 ? -0.198 -9.422 -7.602 1 96.5 136 GLN B CA 1
ATOM 2489 C C . GLN B 1 136 ? -0.439 -9.312 -9.102 1 96.5 136 GLN B C 1
ATOM 2491 O O . GLN B 1 136 ? -0.885 -10.273 -9.734 1 96.5 136 GLN B O 1
ATOM 2496 N N . TYR B 1 137 ? -0.174 -8.188 -9.586 1 96.19 137 TYR B N 1
ATOM 2497 C CA . TYR B 1 137 ? -0.045 -7.938 -11.023 1 96.19 137 TYR B CA 1
ATOM 2498 C C . TYR B 1 137 ? 1.402 -8.094 -11.469 1 96.19 137 TYR B C 1
ATOM 2500 O O . TYR B 1 137 ? 2.273 -7.316 -11.062 1 96.19 137 TYR B O 1
ATOM 2508 N N . LEU B 1 138 ? 1.645 -9.086 -12.328 1 95.06 138 LEU B N 1
ATOM 2509 C CA . LEU B 1 138 ? 2.98 -9.383 -12.836 1 95.06 138 LEU B CA 1
ATOM 2510 C C . LEU B 1 138 ? 3.098 -9.008 -14.312 1 95.06 138 LEU B C 1
ATOM 2512 O O . LEU B 1 138 ? 2.189 -9.289 -15.094 1 95.06 138 LEU B O 1
ATOM 2516 N N . ALA B 1 139 ? 4.199 -8.406 -14.617 1 94.38 139 ALA B N 1
ATOM 2517 C CA . ALA B 1 139 ? 4.48 -8.062 -16.016 1 94.38 139 ALA B CA 1
ATOM 2518 C C . ALA B 1 139 ? 5.848 -8.594 -16.438 1 94.38 139 ALA B C 1
ATOM 2520 O O . ALA B 1 139 ? 6.707 -8.867 -15.594 1 94.38 139 ALA B O 1
ATOM 2521 N N . ARG B 1 140 ? 6.07 -8.719 -17.75 1 92.75 140 ARG B N 1
ATOM 2522 C CA . ARG B 1 140 ? 7.34 -9.211 -18.266 1 92.75 140 ARG B CA 1
ATOM 2523 C C . ARG B 1 140 ? 8.422 -8.141 -18.188 1 92.75 140 ARG B C 1
ATOM 2525 O O . ARG B 1 140 ? 9.609 -8.453 -18.094 1 92.75 140 ARG B O 1
ATOM 2532 N N . THR B 1 141 ? 8 -6.922 -18.188 1 92.06 141 THR B N 1
ATOM 2533 C CA . THR B 1 141 ? 8.906 -5.785 -18.062 1 92.06 141 THR B CA 1
ATOM 2534 C C . THR B 1 141 ? 8.445 -4.836 -16.969 1 92.06 141 THR B C 1
ATOM 2536 O O . THR B 1 141 ? 7.258 -4.789 -16.625 1 92.06 141 THR B O 1
ATOM 2539 N N . PRO B 1 142 ? 9.32 -4.102 -16.469 1 92.31 142 PRO B N 1
ATOM 2540 C CA . PRO B 1 142 ? 8.953 -3.191 -15.383 1 92.31 142 PRO B CA 1
ATOM 2541 C C . PRO B 1 142 ? 8.305 -1.903 -15.883 1 92.31 142 PRO B C 1
ATOM 2543 O O . PRO B 1 142 ? 8.016 -1.003 -15.094 1 92.31 142 PRO B O 1
ATOM 2546 N N . GLU B 1 143 ? 8.094 -1.807 -17.109 1 92.19 143 GLU B N 1
ATOM 2547 C CA . GLU B 1 143 ? 7.473 -0.605 -17.656 1 92.19 143 GLU B CA 1
ATOM 2548 C C . GLU B 1 143 ? 5.992 -0.528 -17.297 1 92.19 143 GLU B C 1
ATOM 2550 O O . GLU B 1 143 ? 5.273 -1.526 -17.375 1 92.19 143 GLU B O 1
ATOM 2555 N N . VAL B 1 144 ? 5.602 0.642 -16.938 1 91.94 144 VAL B N 1
ATOM 2556 C CA . VAL B 1 144 ? 4.223 0.849 -16.516 1 91.94 144 VAL B CA 1
ATOM 2557 C C . VAL B 1 144 ? 3.289 0.745 -17.719 1 91.94 144 VAL B C 1
ATOM 2559 O O . VAL B 1 144 ? 3.574 1.297 -18.781 1 91.94 144 VAL B O 1
ATOM 2562 N N . ASP B 1 145 ? 2.264 0.039 -17.562 1 93.56 145 ASP B N 1
ATOM 2563 C CA . ASP B 1 145 ? 1.159 -0.073 -18.516 1 93.56 145 ASP B CA 1
ATOM 2564 C C . ASP B 1 145 ? -0.172 0.269 -17.844 1 93.56 145 ASP B C 1
ATOM 2566 O O . ASP B 1 145 ? -0.763 -0.569 -17.156 1 93.56 145 ASP B O 1
ATOM 2570 N N . ASP B 1 146 ? -0.706 1.444 -18.141 1 93.31 146 ASP B N 1
ATOM 2571 C CA . ASP B 1 146 ? -1.901 1.949 -17.469 1 93.31 146 ASP B CA 1
ATOM 2572 C C . ASP B 1 146 ? -3.123 1.101 -17.812 1 93.31 146 ASP B C 1
ATOM 2574 O O . ASP B 1 146 ? -4.039 0.958 -17 1 93.31 146 ASP B O 1
ATOM 2578 N N . LYS B 1 147 ? 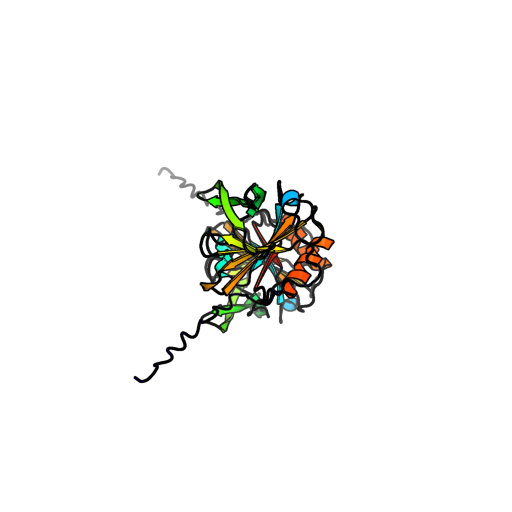-3.057 0.64 -19.031 1 92.38 147 LYS B N 1
ATOM 2579 C CA . LYS B 1 147 ? -4.191 -0.184 -19.438 1 92.38 147 LYS B CA 1
ATOM 2580 C C . LYS B 1 147 ? -4.258 -1.471 -18.625 1 92.38 147 LYS B C 1
ATOM 2582 O O . LYS B 1 147 ? -5.328 -1.852 -18.141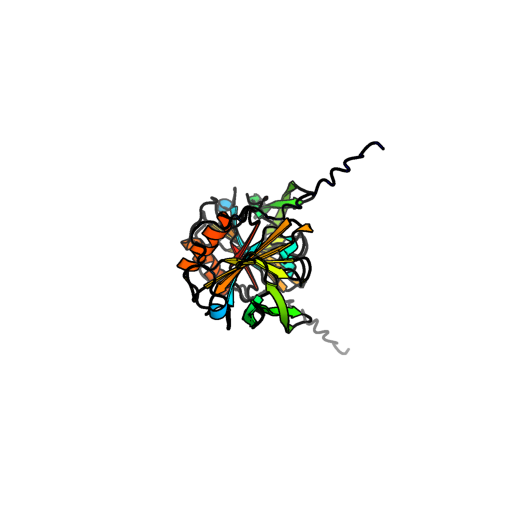 1 92.38 147 LYS B O 1
ATOM 2587 N N . VAL B 1 148 ? -3.135 -2.127 -18.453 1 93.12 148 VAL B N 1
ATOM 2588 C CA . VAL B 1 148 ? -3.113 -3.379 -17.703 1 93.12 148 VAL B CA 1
ATOM 2589 C C . VAL B 1 148 ? -3.389 -3.1 -16.234 1 93.12 148 VAL B C 1
ATOM 2591 O O . VAL B 1 148 ? -4.039 -3.898 -15.555 1 93.12 148 VAL B O 1
ATOM 2594 N N . MET B 1 149 ? -2.914 -1.94 -15.695 1 95.31 149 MET B N 1
ATOM 2595 C CA . MET B 1 149 ? -3.219 -1.538 -14.32 1 95.31 149 MET B CA 1
ATOM 2596 C C . MET B 1 149 ? -4.723 -1.419 -14.109 1 95.31 149 MET B C 1
ATOM 2598 O O . MET B 1 149 ? -5.258 -1.923 -13.125 1 95.31 149 MET B O 1
ATOM 2602 N N . ALA B 1 150 ? -5.332 -0.791 -15.039 1 94.62 150 ALA B N 1
ATOM 2603 C CA . ALA B 1 150 ? -6.781 -0.642 -14.953 1 94.62 150 ALA B CA 1
ATOM 2604 C C . ALA B 1 150 ? -7.477 -2 -15 1 94.62 150 ALA B C 1
ATOM 2606 O O . ALA B 1 150 ? -8.469 -2.219 -14.305 1 94.62 150 ALA B O 1
ATOM 2607 N N . GLU B 1 151 ? -6.984 -2.885 -15.812 1 92.44 151 GLU B N 1
ATOM 2608 C CA . GLU B 1 151 ? -7.551 -4.23 -15.883 1 92.44 151 GLU B CA 1
ATOM 2609 C C . GLU B 1 151 ? -7.391 -4.965 -14.555 1 92.44 151 GLU B C 1
ATOM 2611 O O . GLU B 1 151 ? -8.297 -5.68 -14.125 1 92.44 151 GLU B O 1
ATOM 2616 N N . PHE B 1 152 ? -6.25 -4.797 -13.969 1 94.81 152 PHE B N 1
ATOM 2617 C CA . PHE B 1 152 ? -6.012 -5.441 -12.68 1 94.81 152 PHE B CA 1
ATOM 2618 C C . PHE B 1 152 ? -6.992 -4.93 -11.633 1 94.81 152 PHE B C 1
ATOM 2620 O O . PHE B 1 152 ? -7.578 -5.719 -10.891 1 94.81 152 PHE B O 1
ATOM 2627 N N . ILE B 1 153 ? -7.137 -3.65 -11.609 1 96 153 ILE B N 1
ATOM 2628 C CA . ILE B 1 153 ? -8.055 -3.033 -10.656 1 96 153 ILE B CA 1
ATOM 2629 C C . ILE B 1 153 ? -9.469 -3.543 -10.891 1 96 153 ILE B C 1
ATOM 2631 O O . ILE B 1 153 ? -10.18 -3.896 -9.945 1 96 153 ILE B O 1
ATOM 2635 N N . SER B 1 154 ? -9.852 -3.637 -12.125 1 93.88 154 SER B N 1
ATOM 2636 C CA . SER B 1 154 ? -11.164 -4.164 -12.469 1 93.88 154 SER B CA 1
ATOM 2637 C C . SER B 1 154 ? -11.297 -5.629 -12.047 1 93.88 154 SER B C 1
ATOM 2639 O O . SER B 1 154 ? -12.336 -6.039 -11.531 1 93.88 154 SER B O 1
ATOM 2641 N N . PHE B 1 155 ? -10.281 -6.363 -12.312 1 92.44 155 PHE B N 1
ATOM 2642 C CA . PHE B 1 155 ? -10.242 -7.77 -11.922 1 92.44 155 PHE B CA 1
ATOM 2643 C C . PHE B 1 155 ? -10.461 -7.926 -10.422 1 92.44 155 PHE B C 1
ATOM 2645 O O . PHE B 1 155 ? -11.25 -8.773 -9.992 1 92.44 155 PHE B O 1
ATOM 2652 N N . LEU B 1 156 ? -9.766 -7.113 -9.617 1 95.12 156 LEU B N 1
ATOM 2653 C CA . LEU B 1 156 ? -9.859 -7.199 -8.164 1 95.12 156 LEU B CA 1
ATOM 2654 C C . LEU B 1 156 ? -11.305 -7.012 -7.699 1 95.12 156 LEU B C 1
ATOM 2656 O O . LEU B 1 156 ? -11.734 -7.637 -6.727 1 95.12 156 LEU B O 1
ATOM 2660 N N . LYS B 1 157 ? -12.047 -6.258 -8.391 1 92.69 157 LYS B N 1
ATOM 2661 C CA . LYS B 1 157 ? -13.43 -5.957 -8.023 1 92.69 157 LYS B CA 1
ATOM 2662 C C . LYS B 1 157 ? -14.344 -7.148 -8.289 1 92.69 157 LYS B C 1
ATOM 2664 O O . LYS B 1 157 ? -15.461 -7.207 -7.777 1 92.69 157 LYS B O 1
ATOM 2669 N N . THR B 1 158 ? -13.898 -8.031 -9.133 1 90.62 158 THR B N 1
ATOM 2670 C CA . THR B 1 158 ? -14.711 -9.188 -9.469 1 90.62 158 THR B CA 1
ATOM 2671 C C . THR B 1 158 ? -14.523 -10.305 -8.445 1 90.62 158 THR B C 1
ATOM 2673 O O . THR B 1 158 ? -15.289 -11.273 -8.422 1 90.62 158 THR B O 1
ATOM 2676 N N . LEU B 1 159 ? -13.516 -10.211 -7.605 1 90.5 159 LEU B N 1
ATOM 2677 C CA . LEU B 1 159 ? -13.227 -11.25 -6.629 1 90.5 159 LEU B CA 1
ATOM 2678 C C . LEU B 1 159 ? -14.234 -11.227 -5.484 1 90.5 159 LEU B C 1
ATOM 2680 O O . LEU B 1 159 ? -14.844 -10.188 -5.211 1 90.5 159 LEU B O 1
ATOM 2684 N N . PRO B 1 160 ? -14.438 -12.352 -4.785 1 86.94 160 PRO B N 1
ATOM 2685 C CA . PRO B 1 160 ? -15.461 -12.445 -3.742 1 86.94 160 PRO B CA 1
ATOM 2686 C C . PRO B 1 160 ? -15.047 -11.758 -2.443 1 86.94 160 PRO B C 1
ATOM 2688 O O . PRO B 1 160 ? -15.828 -11.711 -1.488 1 86.94 160 PRO B O 1
ATOM 2691 N N . VAL B 1 161 ? -13.836 -11.281 -2.383 1 89.06 161 VAL B N 1
ATOM 2692 C CA . VAL B 1 161 ? -13.359 -10.578 -1.194 1 89.06 161 VAL B CA 1
ATOM 2693 C C . VAL B 1 161 ? -13.023 -9.133 -1.546 1 89.06 161 VAL B C 1
ATOM 2695 O O . VAL B 1 161 ? -12.555 -8.852 -2.65 1 89.06 161 VAL B O 1
ATOM 2698 N N . HIS B 1 162 ? -13.258 -8.281 -0.6 1 91.12 162 HIS B N 1
ATOM 2699 C CA . HIS B 1 162 ? -12.906 -6.879 -0.789 1 91.12 162 HIS B CA 1
ATOM 2700 C C . HIS B 1 162 ? -11.461 -6.609 -0.397 1 91.12 162 HIS B C 1
ATOM 2702 O O . HIS B 1 162 ? -11.008 -7.059 0.657 1 91.12 162 HIS B O 1
ATOM 2708 N N . MET B 1 163 ? -10.82 -5.875 -1.285 1 95.44 163 MET B N 1
ATOM 2709 C CA . MET B 1 163 ? -9.422 -5.562 -1.021 1 95.44 163 MET B CA 1
ATOM 2710 C C . MET B 1 163 ? -9.297 -4.332 -0.13 1 95.44 163 MET B C 1
ATOM 2712 O O . MET B 1 163 ? -9.773 -3.254 -0.483 1 95.44 163 MET B O 1
ATOM 2716 N N . GLN B 1 164 ? -8.594 -4.504 0.973 1 94 164 GLN B N 1
ATOM 2717 C CA . GLN B 1 164 ? -8.422 -3.414 1.928 1 94 164 GLN B CA 1
ATOM 2718 C C . GLN B 1 164 ? -7.152 -2.623 1.637 1 94 164 GLN B C 1
ATOM 2720 O O . GLN B 1 164 ? -6.98 -1.508 2.135 1 94 164 GLN B O 1
ATOM 2725 N N . ILE B 1 165 ? -6.301 -3.24 0.89 1 96.25 165 ILE B N 1
ATOM 2726 C CA . ILE B 1 165 ? -5.004 -2.639 0.588 1 96.25 165 ILE B CA 1
ATOM 2727 C C . ILE B 1 165 ? -4.762 -2.672 -0.918 1 96.25 165 ILE B C 1
ATOM 2729 O O . ILE B 1 165 ? -5.055 -3.67 -1.58 1 96.25 165 ILE B O 1
ATOM 2733 N N . PHE B 1 166 ? -4.258 -1.649 -1.411 1 97.75 166 PHE B N 1
ATOM 2734 C CA . PHE B 1 166 ? -3.754 -1.615 -2.779 1 97.75 166 PHE B CA 1
ATOM 2735 C C . PHE B 1 166 ? -2.41 -0.899 -2.84 1 97.75 166 PHE B C 1
ATOM 2737 O O . PHE B 1 166 ? -2.326 0.301 -2.57 1 97.75 166 PHE B O 1
ATOM 2744 N N . LEU B 1 167 ? -1.377 -1.61 -3.166 1 97.44 167 LEU B N 1
ATOM 2745 C CA . LEU B 1 167 ? -0.017 -1.1 -3.299 1 97.44 167 LEU B CA 1
ATOM 2746 C C . LEU B 1 167 ? 0.339 -0.88 -4.766 1 97.44 167 LEU B C 1
ATOM 2748 O O . LEU B 1 167 ? 0.389 -1.833 -5.547 1 97.44 167 LEU B O 1
ATOM 2752 N N . ASP B 1 168 ? 0.523 0.348 -5.121 1 97 168 ASP B N 1
ATOM 2753 C CA . ASP B 1 168 ? 1.111 0.621 -6.43 1 97 168 ASP B CA 1
ATOM 2754 C C . ASP B 1 168 ? 2.635 0.542 -6.375 1 97 168 ASP B C 1
ATOM 2756 O O . ASP B 1 168 ? 3.303 1.534 -6.078 1 97 168 ASP B O 1
ATOM 2760 N N . VAL B 1 169 ? 3.129 -0.512 -6.766 1 95.69 169 VAL B N 1
ATOM 2761 C CA . VAL B 1 169 ? 4.547 -0.827 -6.613 1 95.69 169 VAL B CA 1
ATOM 2762 C C . VAL B 1 169 ? 5.371 0.042 -7.559 1 95.69 169 VAL B C 1
ATOM 2764 O O . VAL B 1 169 ? 6.539 0.326 -7.289 1 95.69 169 VAL B O 1
ATOM 2767 N N . THR B 1 170 ? 4.773 0.486 -8.586 1 95.06 170 THR B N 1
ATOM 2768 C CA . THR B 1 170 ? 5.496 1.247 -9.602 1 95.06 170 THR B CA 1
ATOM 2769 C C . THR B 1 170 ? 5.84 2.641 -9.086 1 95.06 170 THR B C 1
ATOM 2771 O O . THR B 1 170 ? 6.688 3.328 -9.656 1 95.06 170 THR B O 1
ATOM 2774 N N . GLN B 1 171 ? 5.199 3.049 -7.977 1 93.75 171 GLN B N 1
ATOM 2775 C CA . GLN B 1 171 ? 5.43 4.383 -7.438 1 93.75 171 GLN B CA 1
ATOM 2776 C C . GLN B 1 171 ? 6.332 4.328 -6.207 1 93.75 171 GLN B C 1
ATOM 2778 O O . GLN B 1 171 ? 6.582 5.355 -5.566 1 93.75 171 GLN B O 1
ATOM 2783 N N . ALA B 1 172 ? 6.715 3.18 -5.891 1 92.62 172 ALA B N 1
ATOM 2784 C CA . ALA B 1 172 ? 7.574 2.971 -4.73 1 92.62 172 ALA B CA 1
ATOM 2785 C C . ALA B 1 172 ? 8.969 2.51 -5.152 1 92.62 172 ALA B C 1
ATOM 2787 O O . ALA B 1 172 ? 9.125 1.882 -6.199 1 92.62 172 ALA B O 1
ATOM 2788 N N . GLU B 1 173 ? 9.867 2.893 -4.363 1 88.19 173 GLU B N 1
ATOM 2789 C CA . GLU B 1 173 ? 11.227 2.406 -4.566 1 88.19 173 GLU B CA 1
ATOM 2790 C C . GLU B 1 173 ? 11.547 1.252 -3.619 1 88.19 173 GLU B C 1
ATOM 2792 O O . GLU B 1 173 ? 12.359 1.4 -2.703 1 88.19 173 GLU B O 1
ATOM 2797 N N . GLU B 1 174 ? 10.938 0.173 -3.939 1 79.81 174 GLU B N 1
ATOM 2798 C CA . GLU B 1 174 ? 11.125 -0.997 -3.086 1 79.81 174 GLU B CA 1
ATOM 2799 C C . GLU B 1 174 ? 12.461 -1.684 -3.377 1 79.81 174 GLU B C 1
ATOM 2801 O O . GLU B 1 174 ? 12.82 -1.89 -4.539 1 79.81 174 GLU B O 1
ATOM 2806 N N . GLN B 1 175 ? 13.102 -2.057 -2.373 1 76.5 175 GLN B N 1
ATOM 2807 C CA . GLN B 1 175 ? 14.477 -2.533 -2.469 1 76.5 175 GLN B CA 1
ATOM 2808 C C . GLN B 1 175 ? 14.547 -3.863 -3.215 1 76.5 175 GLN B C 1
ATOM 2810 O O . GLN B 1 175 ? 15.484 -4.105 -3.977 1 76.5 175 GLN B O 1
ATOM 2815 N N . CYS B 1 176 ? 13.5 -4.66 -2.973 1 84.12 176 CYS B N 1
ATOM 2816 C CA . CYS B 1 176 ? 13.609 -6.016 -3.506 1 84.12 176 CYS B CA 1
ATOM 2817 C C . CYS B 1 176 ? 12.773 -6.168 -4.773 1 84.12 176 CYS B C 1
ATOM 2819 O O . CYS B 1 176 ? 12.641 -7.273 -5.301 1 84.12 176 CYS B O 1
ATOM 2821 N N . ARG B 1 177 ? 12.266 -5.062 -5.172 1 74.38 177 ARG B N 1
ATOM 2822 C CA . ARG B 1 177 ? 11.516 -5.164 -6.418 1 74.38 177 ARG B CA 1
ATOM 2823 C C . ARG B 1 177 ? 12.438 -5.488 -7.586 1 74.38 177 ARG B C 1
ATOM 2825 O O . ARG B 1 177 ? 13.508 -4.895 -7.723 1 74.38 177 ARG B O 1
ATOM 2832 N N . VAL B 1 178 ? 12.086 -6.574 -8.211 1 69.69 178 VAL B N 1
ATOM 2833 C CA . VAL B 1 178 ? 12.898 -7.031 -9.336 1 69.69 178 VAL B CA 1
ATOM 2834 C C . VAL B 1 178 ? 12.375 -6.41 -10.633 1 69.69 178 VAL B C 1
ATOM 2836 O O . VAL B 1 178 ? 11.172 -6.18 -10.773 1 69.69 178 VAL B O 1
#

Sequence (356 aa):
MQCLLLTLGVALICGIWAIDSPQTMQDVELPKLAGTWHSMAMAASDFSLLETKEAPLRIYISSLQPTPEGNLEIALCRWESNQCVEEKIIAEKTENPIEFKINYLDENRIYLFNTDGSKYLFLCLESTPRQNLACQYLARTPEVDDKVMAEFISFLKTLPVHMQIFLDVTQAEEQCRVMQCLLLTLGVALICGIWAIDSPQTMQDVELPKLAGTWHSMAMAASDFSLLETKEAPLRIYISSLQPTPEGNLEIALCRWESNQCVEEKIIAEKTENPIEFKINYLDENRIYLFNTDGSKYLFLCLESTPRQNLACQYLARTPEVDDKVMAEFISFLKTLPVHMQIFLDVTQAEEQCRV

Secondary structure (DSSP, 8-state):
---------------S------S------GGGG-EE-EEEEEEES-GGGTSSTTSGGGEEEEEEEE-TTS-EEEEEEEEETTEEEEEEEEEEE-SSTTEEEEEETTEEEEEEEESSSSSEEEEEEEETTTTEEEEEEEESSSS--HHHHHHHHHHHHHSSS--SEEE-GGGS--TT--/---------------S------S------GGGG-EE-EEEEEEES-GGGTSSTTSGGGEEEEEEEE-TTS-EEEEEEEEETTEEEEEEEEEEE-SSTTEEEEEETTEEEEEEEE-SSTTEEEEEEEETTTTEEEEEEEESSSS--HHHHHHHHHHHHHSSS--SEEE-GGGS--TT--

Solvent-accessible surface area (backbone atoms only — not comparable to full-atom values): 19531 Å² total; per-residue (Å²): 136,83,80,74,76,73,73,73,71,72,71,70,75,69,35,85,58,64,62,58,71,64,86,81,50,53,77,62,58,58,79,56,53,45,44,62,33,13,60,44,31,38,36,21,44,46,69,74,40,51,36,40,71,82,18,68,73,42,50,31,52,40,29,33,38,60,42,96,90,58,29,34,38,37,33,32,26,27,66,52,94,92,38,71,43,76,47,76,48,66,28,38,58,52,97,47,88,42,36,26,40,36,87,51,94,76,32,39,33,36,36,53,44,35,76,74,63,72,54,42,39,39,39,34,41,27,18,53,95,74,60,41,44,36,36,35,37,31,22,64,54,84,68,88,50,69,68,60,52,52,49,50,56,54,51,52,69,72,41,84,57,66,33,40,38,25,35,40,43,78,74,20,63,43,86,50,65,94,135,83,80,76,76,74,73,75,72,73,70,71,74,69,36,86,58,63,60,59,75,63,88,81,54,53,77,65,57,56,77,64,53,44,45,64,33,14,59,44,31,38,34,20,44,45,69,75,41,50,37,43,71,83,17,69,71,43,51,32,53,39,30,33,37,58,42,97,90,58,29,34,38,36,33,32,26,26,65,52,95,92,37,70,42,76,47,75,47,65,28,38,57,52,97,47,87,44,37,26,40,35,88,50,94,75,33,40,34,36,37,55,44,42,50,102,57,81,57,44,38,39,39,33,42,27,18,53,95,74,59,42,45,37,37,35,37,30,21,62,51,84,69,89,49,69,69,60,51,51,48,49,56,53,49,53,69,70,41,82,58,66,34,40,38,25,37,39,42,78,74,20,64,43,86,48,64,94

InterPro domains:
  IPR000566 Lipocalin/cytosolic fatty-acid binding domain [PF00061] (34-172)
  IPR002345 Lipocalin [PTHR11430] (4-162)
  IPR002447 Beta-lactoglobulin [PR01172] (24-37)
  IPR002447 Beta-lactoglobulin [PR01172] (41-51)
  IPR002447 Beta-lactoglobulin [PR01172] (62-76)
  IPR002447 Beta-lactoglobulin [PR01172] (89-103)
  IPR002447 Beta-lactoglobulin [PR01172] (110-125)
  IPR002447 Beta-lactoglobulin [PR01172] (133-152)
  IPR012674 Calycin [G3DSA:2.40.128.20] (20-178)
  IPR012674 Calycin [SSF50814] (20-176)
  IPR022272 Lipocalin family conserved site [PS00213] (27-40)

Nearest PDB structures (foldseek):
  4omw-assembly2_C  TM=8.818E-01  e=2.960E-18  Capra hircus
  4dq3-assembly1_A  TM=8.642E-01  e=4.936E-18  Bos taurus
  4ib9-assembly1_A  TM=8.686E-01  e=1.373E-17  Bos taurus
  1qg5-assembly1_A-2  TM=9.245E-01  e=6.364E-17  Bos taurus
  1b8e-assembly1_A-2  TM=9.092E-01  e=6.013E-17  Bos taurus

Foldseek 3Di:
DPPPPPPPVPPPLCQLVPVVVPPPLPLLPLQLQFDFKFWFKKWKLDCVQPPDQQHVVQKIWTGWDADPVRKIKTWIWGDDPNDIDIDIFIWDDDPDSQKTAGDGDQWGIKGWRQDPNHFKIKMKTGRSVVSMIMITIMGPDNDDDVVVVVVVVVVQVVRPGHTPDMGRVNPDDDPNGD/DPPPPPPPVPPPLCQLVPVVVPDPLPQQPLQLQFDFKFWFKKWKQDCVQPPDQQHVVQKIWTGWDADPVRKIKTWIWGDDPNDIDIDIFIWDDDPDSQKTAGDGDQWGIKGWRDDPHNFKIKMKTGRSVVSMIMITIMGPDNDDDVVVVVVVVVSQVSRPGHTPDMGRVNPDDDPNGD

Organism: Chlorocebus sabaeus (NCBI:txid60711)

pLDDT: mean 82.76, std 19.97, range [30.12, 97.75]